Protein 3QNS (pdb70)

Foldseek 3Di:
DDALAEQCPADDFEFKKKKWFKDFDDDPVLLLLVLVCQLVVSVLSCVLQVVDVVRFKYKFKFFAPVSCCVFPVPDDFPAGDKFDKADAPPAIADGDDGGMIIIIHGNDQVSNVSSVVVSCVSSDPRIDTPDMFMFGQDPPCDAPLQANPQVPFDHDVLQCVWFFADPVGPVQGGKWKKKKWKKWFPVVVSVVDDQLRVCQLAQARRPVRHGDDPVSHDCQHLVNLLWAADPVRDTHHWGWHWGWGADVVVRTTIIMTMTIGNHCVSVVSSVCCARQNVVGPSHRCVCVTMHTPHITMTMGGHSVVSNPTSD

B-factor: mean 17.23, std 10.13, range [6.15, 180.43]

Solvent-accessible surface area: 14121 Å² total; per-residue (Å²): 149,54,124,11,16,11,17,16,10,68,21,72,109,17,52,9,3,3,1,5,4,2,50,6,21,140,53,95,114,30,78,61,49,0,3,104,18,0,22,33,1,54,38,27,0,111,58,2,0,143,185,18,174,81,10,41,3,10,0,5,0,0,0,3,6,135,1,2,67,75,28,22,93,120,50,84,4,65,84,9,58,75,8,81,84,23,96,15,85,94,41,62,0,45,52,33,96,13,22,0,0,0,5,0,7,0,53,104,117,79,8,0,110,42,0,4,127,44,0,63,79,53,4,44,113,3,13,88,53,70,16,89,6,44,4,91,119,65,152,75,49,32,17,21,7,17,5,27,38,23,61,113,29,10,90,119,113,92,3,29,90,19,0,46,5,18,115,112,22,82,111,10,123,30,0,0,4,0,2,1,2,41,15,45,18,75,38,93,30,1,98,107,32,48,60,99,76,4,22,116,4,18,0,26,33,42,134,112,32,90,80,24,104,140,140,50,37,32,71,40,0,55,31,39,0,34,47,13,94,52,156,128,54,82,101,64,49,10,19,62,18,31,17,3,23,47,43,149,73,120,74,73,64,0,12,1,26,0,0,3,0,77,42,2,54,27,3,31,61,13,9,100,50,16,2,58,7,82,83,122,40,37,38,0,79,16,4,48,12,4,94,8,49,19,0,10,3,0,0,1,0,19,113,114,28,2,101,55,10,50,157

Nearest PDB structures (foldseek):
  3qns-assembly1_A  TM=1.003E+00  e=8.975E-71  Rhodococcus jostii RHA1
  4hov-assembly1_B  TM=1.001E+00  e=1.724E-67  Rhodococcus jostii RHA1
  3vef-assembly1_B  TM=1.001E+00  e=2.196E-67  Rhodococcus jostii RHA1
  3vec-assembly1_B  TM=1.001E+00  e=3.157E-67  Rhodococcus jostii RHA1
  3veg-assembly1_B  TM=1.001E+00  e=7.364E-67  Rhodococcus jostii RHA1

Sequence (311 aa):
VARLAPQAVLLTPPSAASSLFLLVLVVAGDSDDDRATVCDVISGIDGPLKAVGFRELAGSLSSCVVGVGAQFWDRVSASSKPAHLHPFVPLSGPVHSAPSTPGDLLFHIKAARKDLCFELGRQIVSALGSAATVVDEVHGFRRYFDSRDLLGFVDGTENPTDDDAADSALIGDEDPDFRGGSYVIVQKYLLHDMSSAWNNTTLSTEEEQERRVIGRTKLENVELDDDDAQPSNSHVTLNTIVVDDDDGVEEHDILRDNNMAFGSSLGGEEAEYGTYFIGYAKDPAVTELMLRRMFLGEPPGNYDRRVLDFSTAATGTLFFVPSRRDVLESSLGD

Organism: Rhodococcus jostii (strain RHA1) (NCBI:txid101510)

Structure (mmCIF, N/CA/C/O backbone):
data_3QNS
#
_entry.id   3QNS
#
_cell.length_a   127.699
_cell.length_b   127.699
_cell.length_c   178.242
_cell.angle_alpha   90.000
_cell.angle_beta   90.000
_cell.angle_gamma   120.000
#
_symmetry.space_group_name_H-M   'H 3 2'
#
loop_
_entity.id
_entity.type
_entity.pdbx_description
1 polymer 'DyP Peroxidase'
2 non-polymer 'PROTOPORPHYRIN IX CONTAINING FE'
3 non-polymer 'SULFATE ION'
4 non-polymer GLYCEROL
5 water water
#
loop_
_atom_site.group_PDB
_atom_site.id
_atom_site.type_symbol
_atom_site.label_atom_id
_atom_site.label_alt_id
_atom_site.label_comp_id
_atom_site.label_asym_id
_atom_site.label_entity_id
_atom_site.label_seq_id
_atom_site.pdbx_PDB_ins_code
_atom_site.Cartn_x
_atom_site.Cartn_y
_atom_site.Cartn_z
_atom_site.occupancy
_atom_site.B_iso_or_equiv
_atom_site.auth_seq_id
_atom_site.auth_comp_id
_atom_site.auth_asym_id
_atom_site.auth_atom_id
_atom_site.pdbx_PDB_model_num
ATOM 1 N N . VAL A 1 8 ? -61.802 33.704 -10.209 1.00 34.05 5 VAL A N 1
ATOM 2 C CA . VAL A 1 8 ? -60.768 32.718 -10.663 1.00 33.25 5 VAL A CA 1
ATOM 3 C C . VAL A 1 8 ? -59.359 33.309 -10.505 1.00 31.78 5 VAL A C 1
ATOM 4 O O . VAL A 1 8 ? -59.117 34.471 -10.836 1.00 32.73 5 VAL A O 1
ATOM 8 N N . ALA A 1 9 ? -58.442 32.491 -9.996 1.00 29.37 6 ALA A N 1
ATOM 9 C CA . ALA A 1 9 ? -57.053 32.892 -9.784 1.00 26.36 6 ALA A CA 1
ATOM 10 C C . ALA A 1 9 ? -56.362 33.256 -11.115 1.00 24.47 6 ALA A C 1
ATOM 11 O O . ALA A 1 9 ? -56.759 32.767 -12.182 1.00 25.42 6 ALA A O 1
ATOM 13 N N . ARG A 1 10 ? -55.350 34.123 -11.049 1.00 20.59 7 ARG A N 1
ATOM 14 C CA . ARG A 1 10 ? -54.543 34.487 -12.226 1.00 17.71 7 ARG A CA 1
ATOM 15 C C . ARG A 1 10 ? -53.083 34.101 -12.019 1.00 16.46 7 ARG A C 1
ATOM 16 O O . ARG A 1 10 ? -52.430 34.611 -11.110 1.00 17.40 7 ARG A O 1
ATOM 24 N N . LEU A 1 11 ? -52.564 33.203 -12.862 1.00 14.09 8 LEU A N 1
ATOM 25 C CA . LEU A 1 11 ? -51.140 32.805 -12.834 1.00 14.90 8 LEU A CA 1
ATOM 26 C C . LEU A 1 11 ? -50.650 32.442 -11.423 1.00 16.11 8 LEU A C 1
ATOM 27 O O . LEU A 1 11 ? -49.569 32.849 -10.982 1.00 18.96 8 LEU A O 1
ATOM 32 N N . ALA A 1 12 ? -51.475 31.679 -10.736 1.00 15.98 9 ALA A N 1
ATOM 33 C CA . ALA A 1 12 ? -51.192 31.226 -9.379 1.00 16.65 9 ALA A CA 1
ATOM 34 C C . ALA A 1 12 ? -51.055 29.705 -9.378 1.00 15.98 9 ALA A C 1
ATOM 35 O O . ALA A 1 12 ? -52.012 29.019 -9.705 1.00 17.44 9 ALA A O 1
ATOM 37 N N . PRO A 1 13 ? -49.898 29.164 -8.966 1.00 15.63 10 PRO A N 1
ATOM 38 C CA . PRO A 1 13 ? -49.764 27.712 -8.843 1.00 15.60 10 PRO A CA 1
ATOM 39 C C . PRO A 1 13 ? -50.843 27.154 -7.914 1.00 15.87 10 PRO A C 1
ATOM 40 O O . PRO A 1 13 ? -51.283 27.844 -6.994 1.00 16.48 10 PRO A O 1
ATOM 44 N N . GLN A 1 14 ? -51.244 25.907 -8.138 1.00 14.37 11 GLN A N 1
ATOM 45 C CA . GLN A 1 14 ? -52.112 25.147 -7.211 1.00 14.35 11 GLN A CA 1
ATOM 46 C C . GLN A 1 14 ? -53.556 25.641 -7.247 1.00 15.07 11 GLN A C 1
ATOM 47 O O . GLN A 1 14 ? -54.339 25.359 -6.335 1.00 16.77 11 GLN A O 1
ATOM 53 N N . ALA A 1 15 ? -53.912 26.309 -8.341 1.00 15.30 12 ALA A N 1
ATOM 54 C CA . ALA A 1 15 ? -55.291 26.749 -8.598 1.00 15.22 12 ALA A CA 1
ATOM 55 C C . ALA A 1 15 ? -56.159 25.592 -9.026 1.00 15.39 12 ALA A C 1
ATOM 56 O O . ALA A 1 15 ? -56.438 25.401 -10.196 1.00 17.06 12 ALA A O 1
ATOM 58 N N . VAL A 1 16 ? -56.648 24.846 -8.049 1.00 14.10 13 VAL A N 1
ATOM 59 C CA . VAL A 1 16 ? -57.504 23.694 -8.303 1.00 13.97 13 VAL A CA 1
ATOM 60 C C . VAL A 1 16 ? -58.879 24.105 -8.836 1.00 14.09 13 VAL A C 1
ATOM 61 O O . VAL A 1 16 ? -59.474 23.378 -9.628 1.00 15.96 13 VAL A O 1
ATOM 65 N N A LEU A 1 17 ? -59.415 25.259 -8.444 0.50 14.18 14 LEU A N 1
ATOM 66 N N B LEU A 1 17 ? -59.318 25.283 -8.404 0.50 13.61 14 LEU A N 1
ATOM 67 C CA A LEU A 1 17 ? -60.851 25.546 -8.739 0.50 14.97 14 LEU A CA 1
ATOM 68 C CA B LEU A 1 17 ? -60.647 25.798 -8.695 0.50 14.37 14 LEU A CA 1
ATOM 69 C C A LEU A 1 17 ? -61.172 26.161 -10.121 0.50 15.57 14 LEU A C 1
ATOM 70 C C B LEU A 1 17 ? -60.573 26.695 -9.925 0.50 14.66 14 LEU A C 1
ATOM 71 O O A LEU A 1 17 ? -62.266 26.676 -10.345 0.50 17.52 14 LEU A O 1
ATOM 72 O O B LEU A 1 17 ? -60.786 27.916 -9.860 0.50 15.94 14 LEU A O 1
ATOM 81 N N . THR A 1 18 ? -60.234 26.086 -11.044 1.00 15.16 15 THR A N 1
ATOM 82 C CA . THR A 1 18 ? -60.328 26.765 -12.342 1.00 16.00 15 THR A CA 1
ATOM 83 C C . THR A 1 18 ? -61.393 26.082 -13.184 1.00 16.01 15 THR A C 1
ATOM 84 O O . THR A 1 18 ? -61.593 24.882 -13.086 1.00 18.10 15 THR A O 1
ATOM 88 N N . PRO A 1 19 ? -62.079 26.848 -14.027 1.00 16.08 16 PRO A N 1
ATOM 89 C CA . PRO A 1 19 ? -63.147 26.275 -14.853 1.00 16.29 16 PRO A CA 1
ATOM 90 C C . PRO A 1 19 ? -62.552 25.448 -15.998 1.00 15.75 16 PRO A C 1
ATOM 91 O O . PRO A 1 19 ? -61.357 25.520 -16.252 1.00 14.35 16 PRO A O 1
ATOM 95 N N . PRO A 1 20 ? -63.387 24.687 -16.700 1.00 15.96 17 PRO A N 1
ATOM 96 C CA . PRO A 1 20 ? -62.901 23.908 -17.846 1.00 15.36 17 PRO A CA 1
ATOM 97 C C . PRO A 1 20 ? -62.209 24.773 -18.887 1.00 12.99 17 PRO A C 1
ATOM 98 O O . PRO A 1 20 ? -62.492 25.969 -19.026 1.00 13.75 17 PRO A O 1
ATOM 102 N N . SER A 1 21 ? -61.262 24.162 -19.583 1.00 10.68 18 SER A N 1
ATOM 103 C CA . SER A 1 21 ? -60.507 24.875 -20.613 1.00 9.75 18 SER A CA 1
ATOM 104 C C . SER A 1 21 ? -60.553 24.146 -21.957 1.00 8.89 18 SER A C 1
ATOM 105 O O . SER A 1 21 ? -60.965 22.984 -22.041 1.00 10.07 18 SER A O 1
ATOM 108 N N . ALA A 1 22 ? -60.098 24.845 -23.013 1.00 8.78 19 ALA A N 1
ATOM 109 C CA . ALA A 1 22 ? -60.083 24.258 -24.351 1.00 8.96 19 ALA A CA 1
ATOM 110 C C . ALA A 1 22 ? -58.944 23.254 -24.532 1.00 7.73 19 ALA A C 1
ATOM 111 O O . ALA A 1 22 ? -59.062 22.342 -25.365 1.00 9.21 19 ALA A O 1
ATOM 113 N N . ALA A 1 23 ? -57.846 23.420 -23.789 1.00 7.79 20 ALA A N 1
ATOM 114 C CA . ALA A 1 23 ? -56.654 22.566 -23.934 1.00 8.02 20 ALA A CA 1
ATOM 115 C C . ALA A 1 23 ? -56.112 22.222 -22.558 1.00 8.08 20 ALA A C 1
ATOM 116 O O . ALA A 1 23 ? -56.232 23.021 -21.610 1.00 7.96 20 ALA A O 1
ATOM 118 N N A SER A 1 24 ? -55.480 21.065 -22.454 0.60 8.25 21 SER A N 1
ATOM 119 N N B SER A 1 24 ? -55.529 21.037 -22.434 0.40 8.98 21 SER A N 1
ATOM 120 C CA A SER A 1 24 ? -54.803 20.709 -21.216 0.60 8.21 21 SER A CA 1
ATOM 121 C CA B SER A 1 24 ? -54.832 20.671 -21.204 0.40 9.77 21 SER A CA 1
ATOM 122 C C A SER A 1 24 ? -53.594 19.848 -21.502 0.60 8.61 21 SER A C 1
ATOM 123 C C B SER A 1 24 ? -53.572 19.891 -21.516 0.40 9.40 21 SER A C 1
ATOM 124 O O A SER A 1 24 ? -53.473 19.262 -22.581 0.60 8.77 21 SER A O 1
ATOM 125 O O B SER A 1 24 ? -53.374 19.437 -22.645 0.40 9.52 21 SER A O 1
ATOM 130 N N . LEU A 1 25 ? -52.730 19.741 -20.498 1.00 8.74 22 LEU A N 1
ATOM 131 C CA . LEU A 1 25 ? -51.615 18.820 -20.555 1.00 8.88 22 LEU A CA 1
ATOM 132 C C . LEU A 1 25 ? -51.567 18.133 -19.208 1.00 9.52 22 LEU A C 1
ATOM 133 O O . LEU A 1 25 ? -51.521 18.806 -18.160 1.00 9.92 22 LEU A O 1
ATOM 138 N N . PHE A 1 26 ? -51.549 16.806 -19.232 1.00 9.13 23 PHE A N 1
ATOM 139 C CA . PHE A 1 26 ? -51.373 16.010 -17.994 1.00 9.23 23 PHE A CA 1
ATOM 140 C C . PHE A 1 26 ? -50.020 15.328 -18.110 1.00 9.70 23 PHE A C 1
ATOM 141 O O . PHE A 1 26 ? -49.813 14.507 -19.030 1.00 10.76 23 PHE A O 1
ATOM 149 N N A LEU A 1 27 ? -49.072 15.711 -17.244 0.50 9.88 24 LEU A N 1
ATOM 150 N N B LEU A 1 27 ? -49.109 15.618 -17.191 0.50 9.88 24 LEU A N 1
ATOM 151 C CA A LEU A 1 27 ? -47.741 15.086 -17.202 0.50 10.59 24 LEU A CA 1
ATOM 152 C CA B LEU A 1 27 ? -47.758 15.091 -17.287 0.50 10.66 24 LEU A CA 1
ATOM 153 C C A LEU A 1 27 ? -47.565 14.351 -15.900 0.50 10.58 24 LEU A C 1
ATOM 154 C C B LEU A 1 27 ? -47.393 14.420 -15.964 0.50 10.66 24 LEU A C 1
ATOM 155 O O A LEU A 1 27 ? -47.810 14.895 -14.814 0.50 9.90 24 LEU A O 1
ATOM 156 O O B LEU A 1 27 ? -47.405 15.080 -14.917 0.50 10.81 24 LEU A O 1
ATOM 165 N N . VAL A 1 28 ? -47.126 13.110 -16.006 1.00 10.70 25 VAL A N 1
ATOM 166 C CA . VAL A 1 28 ? -46.787 12.328 -14.798 1.00 10.38 25 VAL A CA 1
ATOM 167 C C . VAL A 1 28 ? -45.339 11.908 -14.933 1.00 11.40 25 VAL A C 1
ATOM 168 O O . VAL A 1 28 ? -44.943 11.394 -15.987 1.00 11.67 25 VAL A O 1
ATOM 172 N N . LEU A 1 29 ? -44.564 12.151 -13.879 1.00 11.37 26 LEU A N 1
ATOM 173 C CA . LEU A 1 29 ? -43.139 11.837 -13.885 1.00 12.19 26 LEU A CA 1
ATOM 174 C C . LEU A 1 29 ? -42.750 11.034 -12.663 1.00 12.88 26 LEU A C 1
ATOM 175 O O . LEU A 1 29 ? -43.412 11.100 -11.618 1.00 12.67 26 LEU A O 1
ATOM 180 N N A VAL A 1 30 ? -41.671 10.273 -12.820 0.50 12.94 27 VAL A N 1
ATOM 181 N N B VAL A 1 30 ? -41.673 10.267 -12.803 0.50 13.46 27 VAL A N 1
ATOM 182 C CA A VAL A 1 30 ? -40.996 9.589 -11.714 0.50 13.62 27 VAL A CA 1
ATOM 183 C CA B VAL A 1 30 ? -41.027 9.641 -11.648 0.50 14.58 27 VAL A CA 1
ATOM 184 C C A VAL A 1 30 ? -39.688 10.354 -11.452 0.50 14.47 27 VAL A C 1
ATOM 185 C C 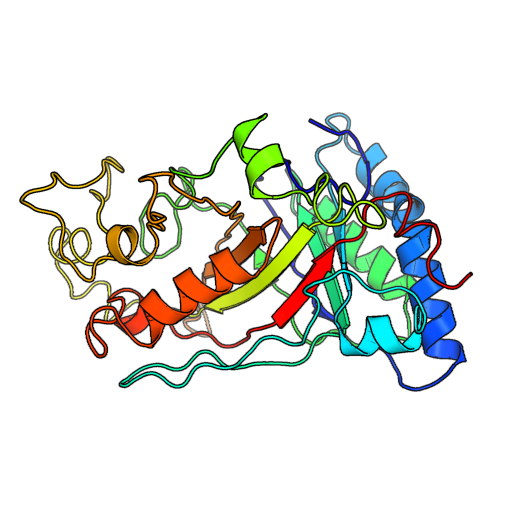B VAL A 1 30 ? -39.644 10.236 -11.434 0.50 15.05 27 VAL A C 1
ATOM 186 O O A VAL A 1 30 ? -39.003 10.781 -12.393 0.50 14.68 27 VAL A O 1
ATOM 187 O O B VAL A 1 30 ? -38.853 10.389 -12.378 0.50 15.45 27 VAL A O 1
ATOM 194 N N . ALA A 1 31 ? -39.363 10.568 -10.183 1.00 15.26 28 ALA A N 1
ATOM 195 C CA . ALA A 1 31 ? -38.115 11.238 -9.797 1.00 16.26 28 ALA A CA 1
ATOM 196 C C . ALA A 1 31 ? -36.983 10.246 -9.650 1.00 17.67 28 ALA A C 1
ATOM 197 O O . ALA A 1 31 ? -37.180 9.118 -9.199 1.00 19.43 28 ALA A O 1
ATOM 199 N N . GLY A 1 32 ? -35.788 10.683 -10.012 1.00 18.27 29 GLY A N 1
ATOM 200 C CA . GLY A 1 32 ? -34.600 9.867 -9.780 1.00 19.28 29 GLY A CA 1
ATOM 201 C C . GLY A 1 32 ? -34.350 9.597 -8.311 1.00 21.45 29 GLY A C 1
ATOM 202 O O . GLY A 1 32 ? -34.777 10.353 -7.438 1.00 20.68 29 GLY A O 1
ATOM 203 N N . ASP A 1 33 ? -33.595 8.534 -8.057 1.00 23.61 30 ASP A N 1
ATOM 204 C CA . ASP A 1 33 ? -33.331 8.069 -6.694 1.00 26.08 30 ASP A CA 1
ATOM 205 C C . ASP A 1 33 ? -32.295 8.882 -5.886 1.00 25.97 30 ASP A C 1
ATOM 206 O O . ASP A 1 33 ? -32.171 8.694 -4.659 1.00 27.72 30 ASP A O 1
ATOM 211 N N . SER A 1 34 ? -31.517 9.739 -6.540 1.00 25.64 31 SER A N 1
ATOM 212 C CA . SER A 1 34 ? -30.386 10.384 -5.841 1.00 25.57 31 SER A CA 1
ATOM 213 C C . SER A 1 34 ? -30.832 11.608 -5.051 1.00 25.64 31 SER A C 1
ATOM 214 O O . SER A 1 34 ? -31.894 12.184 -5.328 1.00 25.17 31 SER A O 1
ATOM 217 N N . ASP A 1 35 ? -30.020 12.008 -4.073 1.00 26.57 32 ASP A N 1
ATOM 218 C CA . ASP A 1 35 ? -30.257 13.240 -3.326 1.00 26.51 32 ASP A CA 1
ATOM 219 C C . ASP A 1 35 ? -30.245 14.467 -4.243 1.00 26.07 32 ASP A C 1
ATOM 220 O O . ASP A 1 35 ? -31.040 15.387 -4.056 1.00 25.72 32 ASP A O 1
ATOM 225 N N . ASP A 1 36 ? -29.347 14.476 -5.228 1.00 25.64 33 ASP A N 1
ATOM 226 C CA . ASP A 1 36 ? -29.260 15.588 -6.168 1.00 25.17 33 ASP A CA 1
ATOM 227 C C . ASP A 1 36 ? -30.557 15.666 -6.975 1.00 23.73 33 ASP A C 1
ATOM 228 O O . ASP A 1 36 ? -31.076 16.757 -7.204 1.00 23.56 33 ASP A O 1
ATOM 233 N N . ASP A 1 37 ? -31.084 14.512 -7.392 1.00 21.79 34 ASP A N 1
ATOM 234 C CA . ASP A 1 37 ? -32.335 14.491 -8.172 1.00 20.37 34 ASP A CA 1
ATOM 235 C C . ASP A 1 37 ? -33.505 14.986 -7.335 1.00 19.80 34 ASP A C 1
ATOM 236 O O . ASP A 1 37 ? -34.333 15.760 -7.822 1.00 18.14 34 ASP A O 1
ATOM 241 N N . ARG A 1 38 ? -33.560 14.560 -6.072 1.00 19.99 35 ARG A N 1
ATOM 242 C CA . ARG A 1 38 ? -34.599 15.020 -5.154 1.00 20.48 35 ARG A CA 1
ATOM 243 C C . ARG A 1 38 ? -34.535 16.538 -4.995 1.00 19.86 35 ARG A C 1
ATOM 244 O O . ARG A 1 38 ? -35.567 17.220 -5.034 1.00 20.10 35 ARG A O 1
ATOM 252 N N . ALA A 1 39 ? -33.323 17.073 -4.829 1.00 20.33 36 ALA A N 1
ATOM 253 C CA . ALA A 1 39 ? -33.139 18.510 -4.660 1.00 20.02 36 ALA A CA 1
ATOM 254 C C . ALA A 1 39 ? -33.567 19.273 -5.914 1.00 20.00 36 ALA A C 1
ATOM 255 O O . ALA A 1 39 ? -34.223 20.300 -5.810 1.00 20.27 36 ALA A O 1
ATOM 257 N N . THR A 1 40 ? -33.185 18.770 -7.089 1.00 19.02 37 THR A N 1
ATOM 258 C CA . THR A 1 40 ? -33.605 19.405 -8.347 1.00 18.63 37 THR A CA 1
ATOM 259 C C . THR A 1 40 ? -35.126 19.436 -8.460 1.00 17.73 37 THR A C 1
ATOM 260 O O . THR A 1 40 ? -35.701 20.486 -8.777 1.00 17.55 37 THR A O 1
ATOM 264 N N . VAL A 1 41 ? -35.768 18.293 -8.231 1.00 16.55 38 VAL A N 1
ATOM 265 C CA . VAL A 1 41 ? -37.230 18.244 -8.271 1.00 16.12 38 VAL A CA 1
ATOM 266 C C . VAL A 1 41 ? -37.836 19.265 -7.300 1.00 15.84 38 VAL A C 1
ATOM 267 O O . VAL A 1 41 ? -38.709 20.041 -7.700 1.00 15.31 38 VAL A O 1
ATOM 271 N N . CYS A 1 42 ? -37.385 19.293 -6.038 1.00 16.43 39 CYS A N 1
ATOM 272 C CA . CYS A 1 42 ? -37.938 20.260 -5.089 1.00 17.37 39 CYS A CA 1
ATOM 2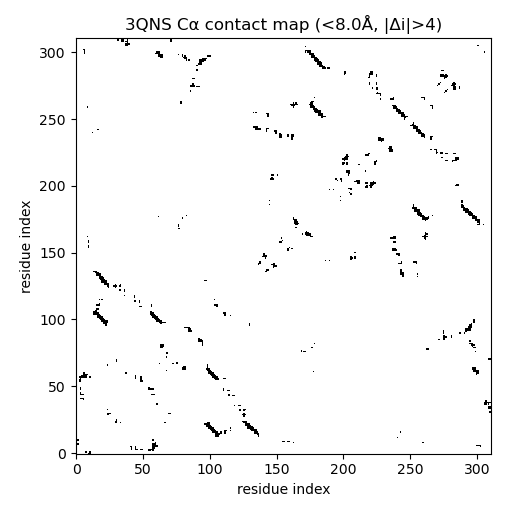73 C C . CYS A 1 42 ? -37.704 21.714 -5.510 1.00 17.66 39 CYS A C 1
ATOM 274 O O . CYS A 1 42 ? -38.563 22.575 -5.313 1.00 17.56 39 CYS A O 1
ATOM 277 N N . ASP A 1 43 ? -36.546 21.985 -6.100 1.00 17.94 40 ASP A N 1
ATOM 278 C CA . ASP A 1 43 ? -36.267 23.334 -6.565 1.00 18.62 40 ASP A CA 1
ATOM 279 C C . ASP A 1 43 ? -37.272 23.740 -7.648 1.00 17.78 40 ASP A C 1
ATOM 280 O O . ASP A 1 43 ? -37.865 24.832 -7.603 1.00 18.05 40 ASP A O 1
ATOM 285 N N . VAL A 1 44 ? -37.467 22.863 -8.627 1.00 15.91 41 VAL A N 1
ATOM 286 C CA . VAL A 1 44 ? -38.368 23.181 -9.735 1.00 15.58 41 VAL A CA 1
ATOM 287 C C . VAL A 1 44 ? -39.813 23.349 -9.258 1.00 14.77 41 VAL A C 1
ATOM 288 O O . VAL A 1 44 ? -40.483 24.336 -9.598 1.00 15.63 41 VAL A O 1
ATOM 292 N N . ILE A 1 45 ? -40.304 22.409 -8.449 1.00 13.88 42 ILE A N 1
ATOM 293 C CA . ILE A 1 45 ? -41.724 22.485 -8.073 1.00 13.99 42 ILE A CA 1
ATOM 294 C C . ILE A 1 45 ? -42.012 23.590 -7.073 1.00 14.00 42 ILE A C 1
ATOM 295 O O . ILE A 1 45 ? -43.054 24.254 -7.183 1.00 14.32 42 ILE A O 1
ATOM 300 N N . SER A 1 46 ? -41.096 23.820 -6.119 1.00 13.95 43 SER A N 1
ATOM 301 C CA . SER A 1 46 ? -41.334 24.888 -5.156 1.00 14.60 43 SER A CA 1
ATOM 302 C C . SER A 1 46 ? -41.333 26.256 -5.826 1.00 15.00 43 SER A C 1
ATOM 303 O O . SER A 1 46 ? -41.946 27.192 -5.296 1.00 16.62 43 SER A O 1
ATOM 306 N N . GLY A 1 47 ? -40.631 26.388 -6.957 1.00 14.04 44 GLY A N 1
ATOM 307 C CA . GLY A 1 47 ? -40.570 27.660 -7.695 1.00 13.68 44 GLY A CA 1
ATOM 308 C C . GLY A 1 47 ? -41.384 27.648 -8.985 1.00 12.71 44 GLY A C 1
ATOM 309 O O . GLY A 1 47 ? -41.084 28.400 -9.911 1.00 13.07 44 GLY A O 1
ATOM 310 N N . ILE A 1 48 ? -42.435 26.823 -9.032 1.00 11.76 45 ILE A N 1
ATOM 311 C CA . ILE A 1 48 ? -43.196 26.618 -10.278 1.00 12.11 45 ILE A CA 1
ATOM 312 C C . ILE A 1 48 ? -43.917 27.888 -10.757 1.00 11.91 45 ILE A C 1
ATOM 313 O O . ILE A 1 48 ? -44.269 28.001 -11.937 1.00 11.35 45 ILE A O 1
ATOM 318 N N . ASP A 1 49 ? -44.117 28.861 -9.859 1.00 12.07 46 ASP A N 1
ATOM 319 C CA . ASP A 1 49 ? -44.660 30.149 -10.273 1.00 12.81 46 ASP A CA 1
ATOM 320 C C . ASP A 1 49 ? -43.770 30.816 -11.328 1.00 12.70 46 ASP A C 1
ATOM 321 O O . ASP A 1 49 ? -44.275 31.594 -12.136 1.00 13.44 46 ASP A O 1
ATOM 326 N N . GLY A 1 50 ? -42.465 30.522 -11.325 1.00 12.48 47 GLY A N 1
ATOM 327 C CA . GLY A 1 50 ? -41.559 31.112 -12.327 1.00 12.35 47 GLY A CA 1
ATOM 328 C C . GLY A 1 50 ? -41.950 30.753 -13.750 1.00 11.44 47 GLY A C 1
ATOM 329 O O . GLY A 1 50 ? -42.287 31.626 -14.547 1.00 11.48 47 GLY A O 1
ATOM 330 N N . PRO A 1 51 ? -41.921 29.466 -14.088 1.00 10.72 48 PRO A N 1
ATOM 331 C CA . PRO A 1 51 ? -42.313 29.081 -15.465 1.00 11.00 48 PRO A CA 1
ATOM 332 C C . PRO A 1 51 ? -43.776 29.401 -15.744 1.00 10.04 48 PRO A C 1
ATOM 333 O O . PRO A 1 51 ? -44.109 29.790 -16.867 1.00 10.26 48 PRO A O 1
ATOM 337 N N . LEU A 1 52 ? -44.657 29.256 -14.750 1.00 10.04 49 LEU A N 1
ATOM 338 C CA . LEU A 1 52 ? -46.080 29.551 -14.991 1.00 9.45 49 LEU A CA 1
ATOM 339 C C . LEU A 1 52 ? -46.258 30.996 -15.463 1.00 9.89 49 LEU A C 1
ATOM 340 O O . LEU A 1 52 ? -47.011 31.260 -16.419 1.00 10.25 49 LEU A O 1
ATOM 345 N N . LYS A 1 53 ? -45.569 31.943 -14.807 1.00 9.23 50 LYS A N 1
ATOM 346 C CA . LYS A 1 53 ? -45.649 33.338 -15.227 1.00 9.27 50 LYS A CA 1
ATOM 347 C C . LYS A 1 53 ? -44.855 33.586 -16.522 1.00 9.34 50 LYS A C 1
ATOM 348 O O . LYS A 1 53 ? -45.291 34.367 -17.379 1.00 9.50 50 LYS A O 1
ATOM 354 N N . ALA A 1 54 ? -43.713 32.922 -16.678 1.00 9.25 51 ALA A N 1
ATOM 355 C CA . ALA A 1 54 ? -42.858 33.140 -17.859 1.00 9.54 51 ALA A CA 1
ATOM 356 C C . ALA A 1 54 ? -43.665 32.852 -19.142 1.00 9.07 51 ALA A C 1
ATOM 357 O O . ALA A 1 54 ? -43.548 33.569 -20.139 1.00 9.05 51 ALA A O 1
ATOM 359 N N . VAL A 1 55 ? -44.448 31.783 -19.122 1.00 9.16 52 VAL A N 1
ATOM 360 C CA . VAL A 1 55 ? -45.298 31.436 -20.263 1.00 8.71 52 VAL A CA 1
ATOM 361 C C . VAL A 1 55 ? -46.608 32.195 -20.193 1.00 8.52 52 VAL A C 1
ATOM 362 O O . VAL A 1 55 ? -47.030 32.836 -21.180 1.00 9.13 52 VAL A O 1
ATOM 366 N N . GLY A 1 56 ? -47.294 32.116 -19.049 1.00 8.71 53 GLY A N 1
ATOM 367 C CA . GLY A 1 56 ? -48.676 32.584 -19.003 1.00 9.52 53 GLY A CA 1
ATOM 368 C C . GLY A 1 56 ? -48.870 34.076 -19.148 1.00 9.11 53 GLY A C 1
ATOM 369 O O . GLY A 1 56 ? -49.907 34.520 -19.632 1.00 10.28 53 GLY A O 1
ATOM 370 N N . PHE A 1 57 ? -47.893 34.862 -18.705 1.00 9.39 54 PHE A N 1
ATOM 371 C CA . PHE A 1 57 ? -48.030 36.309 -18.805 1.00 9.11 54 PHE A CA 1
ATOM 372 C C . PHE A 1 57 ? -48.088 36.790 -20.265 1.00 9.25 54 PHE A C 1
ATOM 373 O O . PHE A 1 57 ? -48.557 37.893 -20.533 1.00 9.86 54 PHE A O 1
ATOM 381 N N . ARG A 1 58 ? -47.593 35.961 -21.193 1.00 8.44 55 ARG A N 1
ATOM 382 C CA . ARG A 1 58 ? -47.591 36.311 -22.617 1.00 8.54 55 ARG A CA 1
ATOM 383 C C . ARG A 1 58 ? -48.964 36.322 -23.272 1.00 9.16 55 ARG A C 1
ATOM 384 O O . ARG A 1 58 ? -49.073 36.814 -24.394 1.00 10.46 55 ARG A O 1
ATOM 392 N N . GLU A 1 59 ? -49.990 35.791 -22.592 1.00 9.22 56 GLU A N 1
ATOM 393 C CA . GLU A 1 59 ? -51.357 35.800 -23.089 1.00 9.64 56 GLU A CA 1
ATOM 394 C C . GLU A 1 59 ? -52.115 36.810 -22.236 1.00 10.66 56 GLU A C 1
ATOM 395 O O . GLU A 1 59 ? -52.156 36.680 -21.011 1.00 11.25 56 GLU A O 1
ATOM 401 N N . LEU A 1 60 ? -52.762 37.781 -22.874 1.00 11.64 57 LEU A N 1
ATOM 402 C CA . LEU A 1 60 ? -53.431 38.836 -22.105 1.00 13.02 57 LEU A CA 1
ATOM 403 C C . LEU A 1 60 ? -54.462 38.300 -21.114 1.00 14.79 57 LEU A C 1
ATOM 404 O O . LEU A 1 60 ? -54.521 38.737 -19.946 1.00 16.20 57 LEU A O 1
ATOM 409 N N . ALA A 1 61 ? -55.217 37.301 -21.568 1.00 14.33 58 ALA A N 1
ATOM 410 C CA . ALA A 1 61 ? -56.272 36.692 -20.748 1.00 15.58 58 ALA A CA 1
ATOM 411 C C . ALA A 1 61 ? -55.760 35.941 -19.528 1.00 15.54 58 ALA A C 1
ATOM 412 O O . ALA A 1 61 ? -56.531 35.692 -18.593 1.00 17.61 58 ALA A O 1
ATOM 414 N N . GLY A 1 62 ? -54.483 35.556 -19.516 1.00 13.87 59 GLY A N 1
ATOM 415 C CA . GLY A 1 62 ? -53.939 34.836 -18.348 1.00 14.12 59 GLY A CA 1
ATOM 416 C C . GLY A 1 62 ? -54.705 33.552 -18.057 1.00 14.11 59 GLY A C 1
ATOM 417 O O . GLY A 1 62 ? -55.031 33.253 -16.899 1.00 16.07 59 GLY A O 1
ATOM 418 N N . SER A 1 63 ? -54.964 32.761 -19.096 1.00 11.81 60 SER A N 1
ATOM 419 C CA . SER A 1 63 ? -55.739 31.526 -18.910 1.00 11.89 60 SER A CA 1
ATOM 420 C C . SER A 1 63 ? -54.900 30.358 -18.390 1.00 10.68 60 SER A C 1
ATOM 421 O O . SER A 1 63 ? -55.468 29.331 -17.986 1.00 12.97 60 SER A O 1
ATOM 424 N N . LEU A 1 64 ? -53.569 30.480 -18.405 1.00 10.08 61 LEU A N 1
ATOM 425 C CA . LEU A 1 64 ? -52.723 29.329 -18.106 1.00 9.45 61 LEU A CA 1
ATOM 426 C C . LEU A 1 64 ? -52.728 29.004 -16.607 1.00 9.41 61 LEU A C 1
ATOM 427 O O . LEU A 1 64 ? -52.501 29.892 -15.772 1.00 10.91 61 LEU A O 1
ATOM 432 N N A SER A 1 65 ? -52.984 27.742 -16.258 0.50 8.70 62 SER A N 1
ATOM 433 N N B SER A 1 65 ? -52.931 27.730 -16.283 0.50 9.98 62 SER A N 1
ATOM 434 C CA A SER A 1 65 ? -52.891 27.299 -14.867 0.50 8.46 62 SER A CA 1
ATOM 435 C CA B SER A 1 65 ? -52.916 27.266 -14.908 0.50 10.92 62 SER A CA 1
ATOM 436 C C A SER A 1 65 ? -52.042 26.041 -14.776 0.50 9.03 62 SER A C 1
ATOM 437 C C B SER A 1 65 ? -51.989 26.059 -14.797 0.50 10.32 62 SER A C 1
ATOM 438 O O A SER A 1 65 ? -51.915 25.299 -15.759 0.50 9.11 62 SER A O 1
ATOM 439 O O B SER A 1 65 ? -51.731 25.381 -15.798 0.50 10.22 62 SER A O 1
ATOM 444 N N . CYS A 1 66 ? -51.484 25.797 -13.590 1.00 9.33 63 CYS A N 1
ATOM 445 C CA . CYS A 1 66 ? -50.623 24.650 -13.360 1.00 9.75 63 CYS A CA 1
ATOM 446 C C . CYS A 1 66 ? -50.788 24.199 -11.928 1.00 10.37 63 CYS A C 1
ATOM 447 O O . CYS A 1 66 ? -50.454 24.941 -11.003 1.00 12.33 63 CYS A O 1
ATOM 450 N N . VAL A 1 67 ? -51.279 22.977 -11.764 1.00 9.71 64 VAL A N 1
ATOM 451 C CA . VAL A 1 67 ? -51.401 22.341 -10.441 1.00 10.07 64 VAL A CA 1
ATOM 452 C C . VAL A 1 67 ? -50.373 21.219 -10.349 1.00 10.62 64 VAL A C 1
ATOM 453 O O . VAL A 1 67 ? -50.330 20.345 -11.214 1.00 11.24 64 VAL A O 1
ATOM 457 N N . VAL A 1 68 ? -49.552 21.258 -9.294 1.00 10.20 65 VAL A N 1
ATOM 458 C CA . VAL A 1 68 ? -48.535 20.255 -9.041 1.00 10.81 65 VAL A CA 1
ATOM 459 C C . VAL A 1 68 ? -49.056 19.288 -7.982 1.00 10.76 65 VAL A C 1
ATOM 460 O O . VAL A 1 68 ? -49.503 19.701 -6.889 1.00 11.31 65 VAL A O 1
ATOM 464 N N . GLY A 1 69 ? -49.010 18.008 -8.308 1.00 10.62 66 GLY A N 1
ATOM 465 C CA . GLY A 1 69 ? -49.281 16.937 -7.329 1.00 10.80 66 GLY A CA 1
ATOM 466 C C . GLY A 1 69 ? -48.014 16.162 -7.015 1.00 10.81 66 GLY A C 1
ATOM 467 O O . GLY A 1 69 ? -47.122 16.018 -7.870 1.00 10.66 66 GLY A O 1
ATOM 468 N N . VAL A 1 70 ? -47.927 15.667 -5.781 1.00 11.17 67 VAL A N 1
ATOM 469 C CA . VAL A 1 70 ? -46.759 14.933 -5.307 1.00 11.94 67 VAL A CA 1
ATOM 470 C C . VAL A 1 70 ? -47.232 13.580 -4.753 1.00 11.49 67 VAL A C 1
ATOM 471 O O . VAL A 1 70 ? -48.168 13.534 -3.931 1.00 12.00 67 VAL A O 1
ATOM 475 N N . GLY A 1 71 ? -46.624 12.484 -5.231 1.00 11.57 68 GLY A N 1
ATOM 476 C CA . GLY A 1 71 ? -46.983 11.131 -4.783 1.00 12.37 68 GLY A CA 1
ATOM 477 C C . GLY A 1 71 ? -46.558 10.850 -3.360 1.00 12.12 68 GLY A C 1
ATOM 478 O O . GLY A 1 71 ? -45.650 11.504 -2.834 1.00 13.17 68 GLY A O 1
ATOM 479 N N . ALA A 1 72 ? -47.210 9.882 -2.722 1.00 12.42 69 ALA A N 1
ATOM 480 C CA . ALA A 1 72 ? -46.921 9.539 -1.324 1.00 12.87 69 ALA A CA 1
ATOM 481 C C . ALA A 1 72 ? -45.473 9.124 -1.096 1.00 13.89 69 ALA A C 1
ATOM 482 O O . ALA A 1 72 ? -44.839 9.553 -0.111 1.00 14.39 69 ALA A O 1
ATOM 484 N N . GLN A 1 73 ? -44.934 8.312 -2.002 1.00 14.37 70 GLN A N 1
ATOM 485 C CA . GLN A 1 73 ? -43.555 7.840 -1.809 1.00 15.76 70 GLN A CA 1
ATOM 486 C C . GLN A 1 73 ? -42.562 8.989 -1.913 1.00 15.59 70 GLN A C 1
ATOM 487 O O . GLN A 1 73 ? -41.652 9.102 -1.088 1.00 16.83 70 GLN A O 1
ATOM 493 N N . PHE A 1 74 ? -42.732 9.873 -2.895 1.00 14.93 71 PHE A N 1
ATOM 494 C CA . PHE A 1 74 ? -41.813 10.987 -3.029 1.00 15.13 71 PHE A CA 1
ATOM 495 C C . PHE A 1 74 ? -41.997 11.961 -1.864 1.00 15.36 71 PHE A C 1
ATOM 496 O O . PHE A 1 74 ? -41.020 12.521 -1.337 1.00 16.63 71 PHE A O 1
ATOM 504 N N . TRP A 1 75 ? -43.243 12.167 -1.449 1.00 15.31 72 TRP A N 1
ATOM 505 C CA . TRP A 1 75 ? -43.522 13.013 -0.290 1.00 15.69 72 TRP A CA 1
ATOM 506 C C . TRP A 1 75 ? -42.690 12.573 0.914 1.00 17.15 72 TRP A C 1
ATOM 507 O O . TRP A 1 75 ? -42.089 13.405 1.600 1.00 17.84 72 TRP A O 1
ATOM 518 N N . ASP A 1 76 ? -42.656 11.269 1.165 1.00 17.77 73 ASP A N 1
ATOM 519 C CA . ASP A 1 76 ? -41.901 10.744 2.312 1.00 20.18 73 ASP A CA 1
ATOM 520 C C . ASP A 1 76 ? -40.396 10.997 2.192 1.00 20.49 73 ASP A C 1
ATOM 521 O O . ASP A 1 76 ? -39.695 11.068 3.217 1.00 22.67 73 ASP A O 1
ATOM 526 N N . ARG A 1 77 ? -39.890 11.116 0.959 1.00 20.85 74 ARG A N 1
ATOM 527 C CA . ARG A 1 77 ? -38.473 11.443 0.745 1.00 21.47 74 ARG A CA 1
ATOM 528 C C . ARG A 1 77 ? -38.148 12.895 1.106 1.00 22.54 74 ARG A C 1
ATOM 529 O O . ARG A 1 77 ? -37.024 13.196 1.529 1.00 24.18 74 ARG A O 1
ATOM 537 N N . VAL A 1 78 ? -39.110 13.797 0.933 1.00 22.79 75 VAL A N 1
ATOM 538 C CA . VAL A 1 78 ? -38.852 15.233 1.068 1.00 23.91 75 VAL A CA 1
ATOM 539 C C . VAL A 1 78 ? -39.464 15.915 2.285 1.00 24.90 75 VAL A C 1
ATOM 540 O O . VAL A 1 78 ? -39.046 17.010 2.664 1.00 26.55 75 VAL A O 1
ATOM 544 N N . SER A 1 79 ? -40.454 15.278 2.897 1.00 25.36 76 SER A N 1
ATOM 545 C CA . SER A 1 79 ? -41.157 15.866 4.030 1.00 26.47 76 SER A CA 1
ATOM 546 C C . SER A 1 79 ? -41.508 14.714 4.958 1.00 28.08 76 SER A C 1
ATOM 547 O O . SER A 1 79 ? -42.680 14.411 5.188 1.00 27.35 76 SER A O 1
ATOM 550 N N . ALA A 1 80 ? -40.453 14.091 5.486 1.00 29.85 77 ALA A N 1
ATOM 551 C CA . ALA A 1 80 ? -40.555 12.896 6.326 1.00 31.45 77 ALA A CA 1
ATOM 552 C C . ALA A 1 80 ? -41.281 13.123 7.652 1.00 31.78 77 ALA A C 1
ATOM 553 O O . ALA A 1 80 ? -41.877 12.190 8.186 1.00 33.47 77 ALA A O 1
ATOM 555 N N . SER A 1 81 ? -41.268 14.351 8.165 1.00 31.32 78 SER A N 1
ATOM 556 C CA . SER A 1 81 ? -41.863 14.601 9.483 1.00 31.42 78 SER A CA 1
ATOM 557 C C . SER A 1 81 ? -43.211 15.318 9.482 1.00 29.84 78 SER A C 1
ATOM 558 O O . SER A 1 81 ? -43.735 15.688 10.546 1.00 30.80 78 SER A O 1
ATOM 561 N N . SER A 1 82 ? -43.788 15.517 8.306 1.00 27.50 79 SER A N 1
ATOM 562 C CA . SER A 1 82 ? -45.047 16.224 8.247 1.00 25.41 79 SER A CA 1
ATOM 563 C C . SER A 1 82 ? -45.761 15.733 7.002 1.00 23.57 79 SER A C 1
ATOM 564 O O . SER A 1 82 ? -45.229 15.867 5.911 1.00 24.38 79 SER A O 1
ATOM 567 N N . LYS A 1 83 ? -46.952 15.167 7.166 1.00 21.10 80 LYS A N 1
ATOM 568 C CA . LYS A 1 83 ? -47.644 14.538 6.037 1.00 19.37 80 LYS A CA 1
ATOM 569 C C . LYS A 1 83 ? -49.146 14.749 6.150 1.00 17.93 80 LYS A C 1
ATOM 570 O O . LYS A 1 83 ? -49.713 14.616 7.226 1.00 19.07 80 LYS A O 1
ATOM 576 N N . PRO A 1 84 ? -49.811 15.061 5.023 1.00 16.69 81 PRO A N 1
ATOM 577 C CA . PRO A 1 84 ? -51.266 15.133 5.018 1.00 15.94 81 PRO A CA 1
ATOM 578 C C . PRO A 1 84 ? -51.894 13.829 5.512 1.00 15.91 81 PRO A C 1
ATOM 579 O O . PRO A 1 84 ? -51.367 12.736 5.260 1.00 16.72 81 PRO A O 1
ATOM 583 N N . ALA A 1 85 ? -53.048 13.954 6.150 1.00 14.82 82 ALA A N 1
ATOM 584 C CA . ALA A 1 85 ? -53.663 12.830 6.864 1.00 15.35 82 ALA A CA 1
ATOM 585 C C . ALA A 1 85 ? -53.980 11.615 6.026 1.00 15.22 82 ALA A C 1
ATOM 586 O O . ALA A 1 85 ? -54.027 10.502 6.564 1.00 16.97 82 ALA A O 1
ATOM 588 N N . HIS A 1 86 ? -54.239 11.810 4.722 1.00 14.58 83 HIS A N 1
ATOM 589 C CA . HIS A 1 86 ? -54.750 10.689 3.925 1.00 14.62 83 HIS A CA 1
ATOM 590 C C . HIS A 1 86 ? -53.916 10.413 2.688 1.00 13.60 83 HIS A C 1
ATOM 591 O O . HIS A 1 86 ? -54.421 9.845 1.710 1.00 13.51 83 HIS A O 1
ATOM 598 N N . LEU A 1 87 ? -52.635 10.793 2.728 1.00 13.32 84 LEU A N 1
ATOM 599 C CA . LEU A 1 87 ? -51.763 10.542 1.585 1.00 13.25 84 LEU A CA 1
ATOM 600 C C . LEU A 1 87 ? -51.191 9.126 1.582 1.00 13.57 84 LEU A C 1
ATOM 601 O O . LEU A 1 87 ? -50.483 8.725 2.509 1.00 14.84 84 LEU A O 1
ATOM 606 N N . HIS A 1 88 ? -51.487 8.380 0.526 1.00 12.27 85 HIS A N 1
ATOM 607 C CA . HIS A 1 88 ? -50.996 7.010 0.341 1.00 12.50 85 HIS A CA 1
ATOM 608 C C . HIS A 1 88 ? -51.018 6.737 -1.179 1.00 12.43 85 HIS A C 1
ATOM 609 O O . HIS A 1 88 ? -51.668 7.474 -1.937 1.00 12.48 85 HIS A O 1
ATOM 616 N N . PRO A 1 89 ? -50.292 5.701 -1.637 1.00 12.51 86 PRO A N 1
ATOM 617 C CA . PRO A 1 89 ? -50.366 5.372 -3.080 1.00 13.05 86 PRO A CA 1
ATOM 618 C C . PRO A 1 89 ? -51.761 4.904 -3.486 1.00 12.45 86 PRO A C 1
ATOM 619 O O . PRO A 1 89 ? -52.497 4.328 -2.660 1.00 13.13 86 PRO A O 1
ATOM 623 N N . PHE A 1 90 ? -52.126 5.125 -4.748 1.00 12.28 87 PHE A N 1
ATOM 624 C CA . PHE A 1 90 ? -53.402 4.650 -5.283 1.00 11.54 87 PHE A CA 1
ATOM 625 C C . PHE A 1 90 ? -53.591 3.163 -4.954 1.00 12.25 87 PHE A C 1
ATOM 626 O O . PHE A 1 90 ? -52.695 2.328 -5.201 1.00 12.76 87 PHE A O 1
ATOM 634 N N . VAL A 1 91 ? -54.761 2.824 -4.414 1.00 12.74 88 VAL A N 1
ATOM 635 C CA . VAL A 1 91 ? -55.086 1.440 -4.073 1.00 13.23 88 VAL A CA 1
ATOM 636 C C . VAL A 1 91 ? -55.694 0.756 -5.299 1.00 12.48 88 VAL A C 1
ATOM 637 O O . VAL A 1 91 ? -56.764 1.159 -5.768 1.00 13.76 88 VAL A O 1
ATOM 641 N N . PRO A 1 92 ? -55.025 -0.282 -5.832 1.00 12.40 89 PRO A N 1
ATOM 642 C CA . PRO A 1 92 ? -55.570 -0.945 -7.031 1.00 12.80 89 PRO A CA 1
ATOM 643 C C . PRO A 1 92 ? -56.847 -1.697 -6.712 1.00 11.92 89 PRO A C 1
ATOM 644 O O . PRO A 1 92 ? -57.049 -2.160 -5.572 1.00 14.07 89 PRO A O 1
ATOM 648 N N . LEU A 1 93 ? -57.732 -1.772 -7.696 1.00 11.84 90 LEU A N 1
ATOM 649 C CA . LEU A 1 93 ? -59.002 -2.499 -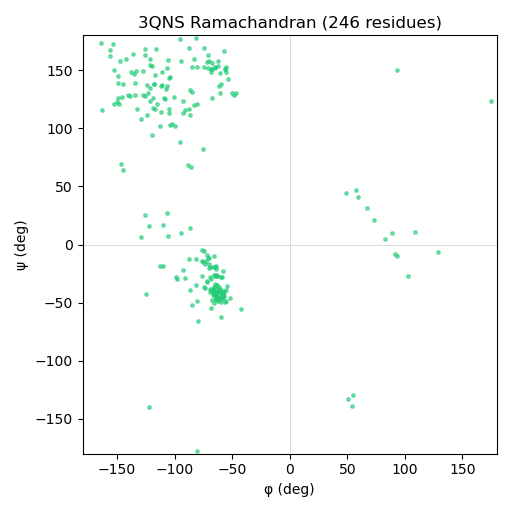7.531 1.00 11.30 90 LEU A CA 1
ATOM 650 C C . LEU A 1 93 ? -59.054 -3.639 -8.513 1.00 11.60 90 LEU A C 1
ATOM 651 O O . LEU A 1 93 ? -58.745 -3.464 -9.702 1.00 12.99 90 LEU A O 1
ATOM 656 N N . SER A 1 94 ? -59.528 -4.786 -8.042 1.00 12.88 91 SER A N 1
ATOM 657 C CA . SER A 1 94 ? -59.724 -5.961 -8.877 1.00 14.39 91 SER A CA 1
ATOM 658 C C . SER A 1 94 ? -61.216 -6.310 -8.833 1.00 14.15 91 SER A C 1
ATOM 659 O O . SER A 1 94 ? -61.677 -6.981 -7.905 1.00 15.29 91 SER A O 1
ATOM 662 N N . GLY A 1 95 ? -61.991 -5.822 -9.791 1.00 13.95 92 GLY A N 1
ATOM 663 C CA . GLY A 1 95 ? -63.423 -6.091 -9.830 1.00 14.81 92 GLY A CA 1
ATOM 664 C C . GLY A 1 95 ? -63.758 -7.438 -10.445 1.00 15.22 92 GLY A C 1
ATOM 665 O O . GLY A 1 95 ? -62.869 -8.157 -10.901 1.00 16.36 92 GLY A O 1
ATOM 666 N N . PRO A 1 96 ? -65.045 -7.787 -10.479 1.00 15.91 93 PRO A N 1
ATOM 667 C CA . PRO A 1 96 ? -65.415 -9.091 -11.031 1.00 17.05 93 PRO A CA 1
ATOM 668 C C . PRO A 1 96 ? -65.095 -9.200 -12.513 1.00 17.27 93 PRO A C 1
ATOM 669 O O . PRO A 1 96 ? -64.838 -10.309 -13.004 1.00 18.67 93 PRO A O 1
ATOM 673 N N . VAL A 1 97 ? -65.081 -8.059 -13.211 1.00 15.65 94 VAL A N 1
ATOM 674 C CA . VAL A 1 97 ? -64.785 -8.048 -14.638 1.00 15.96 94 VAL A CA 1
ATOM 675 C C . VAL A 1 97 ? -63.627 -7.093 -14.960 1.00 15.14 94 VAL A C 1
ATOM 676 O O . VAL A 1 97 ? -62.718 -7.456 -15.723 1.00 17.85 94 VAL A O 1
ATOM 680 N N . HIS A 1 98 ? -63.620 -5.901 -14.355 1.00 13.04 95 HIS A N 1
ATOM 681 C CA . HIS A 1 98 ? -62.658 -4.868 -14.715 1.00 12.63 95 HIS A CA 1
ATOM 682 C C . HIS A 1 98 ? -61.809 -4.513 -13.525 1.00 12.60 95 HIS A C 1
ATOM 683 O O . HIS A 1 98 ? -62.249 -4.628 -12.360 1.00 13.15 95 HIS A O 1
ATOM 690 N N . SER A 1 99 ? -60.610 -4.036 -13.825 1.00 12.07 96 SER A N 1
ATOM 691 C CA . SER A 1 99 ? -59.625 -3.666 -12.792 1.00 12.57 96 SER A CA 1
ATOM 692 C C . SER A 1 99 ? -59.098 -2.246 -12.982 1.00 12.43 96 SER A C 1
ATOM 693 O O . SER A 1 99 ? -59.022 -1.726 -14.111 1.00 12.71 96 SER A O 1
ATOM 696 N N . ALA A 1 100 ? -58.755 -1.618 -11.860 1.00 11.66 97 ALA A N 1
ATOM 697 C CA . ALA A 1 100 ? -58.160 -0.274 -11.851 1.00 11.37 97 ALA A CA 1
ATOM 698 C C . ALA A 1 100 ? -56.733 -0.454 -11.350 1.00 12.01 97 ALA A C 1
ATOM 699 O O . ALA A 1 100 ? -56.526 -0.623 -10.144 1.00 12.49 97 ALA A O 1
ATOM 701 N N . PRO A 1 101 ? -55.743 -0.436 -12.266 1.00 11.11 98 PRO A N 1
ATOM 702 C CA . PRO A 1 101 ? -54.357 -0.626 -11.826 1.00 11.58 98 PRO A CA 1
ATOM 703 C C . PRO A 1 101 ? -53.795 0.583 -11.069 1.00 11.70 98 PRO A C 1
ATOM 704 O O . PRO A 1 101 ? -54.275 1.722 -11.217 1.00 11.96 98 PRO A O 1
ATOM 708 N N . SER A 1 102 ? -52.773 0.322 -10.255 1.00 11.97 99 SER A N 1
ATOM 709 C CA . SER A 1 102 ? -51.994 1.380 -9.610 1.00 12.40 99 SER A CA 1
ATOM 710 C C . SER A 1 102 ? -50.663 1.460 -10.340 1.00 12.45 99 SER A C 1
ATOM 711 O O . SER A 1 102 ? -49.898 0.476 -10.366 1.00 15.04 99 SER A O 1
ATOM 714 N N . THR A 1 103 ? -50.414 2.602 -10.972 1.00 12.06 100 THR A N 1
ATOM 715 C CA . THR A 1 103 ? -49.251 2.762 -11.857 1.00 12.24 100 THR A CA 1
ATOM 716 C C . THR A 1 103 ? -48.364 3.914 -11.350 1.00 12.40 100 THR A C 1
ATOM 717 O O . THR A 1 103 ? -48.825 4.791 -10.601 1.00 13.06 100 THR A O 1
ATOM 721 N N . PRO A 1 104 ? -47.088 3.929 -11.762 1.00 12.94 101 PRO A N 1
ATOM 722 C CA . PRO A 1 104 ? -46.141 4.816 -11.096 1.00 13.46 101 PRO A CA 1
ATOM 723 C C . PRO A 1 104 ? -46.384 6.307 -11.320 1.00 12.33 101 PRO A C 1
ATOM 724 O O . PRO A 1 104 ? -46.897 6.736 -12.356 1.00 13.87 101 PRO A O 1
ATOM 728 N N . GLY A 1 105 ? -45.993 7.100 -10.339 1.00 12.85 102 GLY A N 1
ATOM 729 C CA . GLY A 1 105 ? -45.943 8.535 -10.519 1.00 12.30 102 GLY A CA 1
ATOM 730 C C . GLY A 1 105 ? -45.592 9.240 -9.229 1.00 12.23 102 GLY A C 1
ATOM 731 O O . GLY A 1 105 ? -46.285 9.078 -8.199 1.00 13.58 102 GLY A O 1
ATOM 732 N N . ASP A 1 106 ? -44.526 10.026 -9.302 1.00 12.05 103 ASP A N 1
ATOM 733 C CA . ASP A 1 106 ? -44.094 10.857 -8.175 1.00 12.46 103 ASP A CA 1
ATOM 734 C C . ASP A 1 106 ? -44.575 12.299 -8.286 1.00 12.06 103 ASP A C 1
ATOM 735 O O . ASP A 1 106 ? -44.742 12.979 -7.258 1.00 12.33 103 ASP A O 1
ATOM 740 N N . LEU A 1 107 ? -44.740 12.782 -9.527 1.00 11.96 104 LEU A N 1
ATOM 741 C CA . LEU A 1 107 ? -45.098 14.175 -9.786 1.0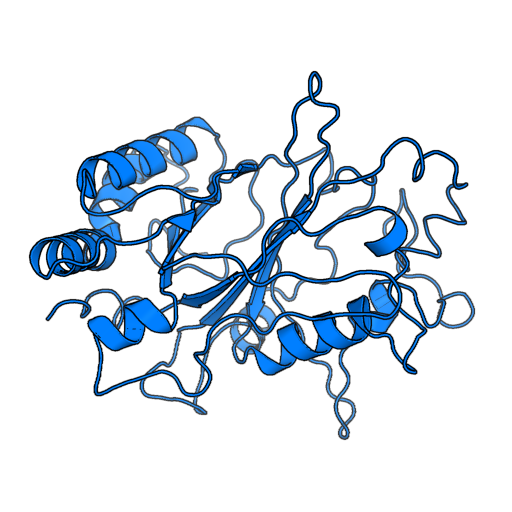0 11.25 104 LEU A CA 1
ATOM 742 C C . LEU A 1 107 ? -46.185 14.189 -10.823 1.00 11.23 104 LEU A C 1
ATOM 743 O O . LEU A 1 107 ? -46.117 13.449 -11.824 1.00 11.43 104 LEU A O 1
ATOM 748 N N . LEU A 1 108 ? -47.150 15.072 -10.605 1.00 10.39 105 LEU A N 1
ATOM 749 C CA . LEU A 1 108 ? -48.171 15.384 -11.601 1.00 9.90 105 LEU A CA 1
ATOM 750 C C . LEU A 1 108 ? -48.115 16.868 -11.908 1.00 10.44 105 LEU A C 1
ATOM 751 O O . LEU A 1 108 ? -48.025 17.686 -10.977 1.00 10.89 105 LEU A O 1
ATOM 756 N N . PHE A 1 109 ? -48.170 17.219 -13.200 1.00 9.98 106 PHE A N 1
ATOM 757 C CA . PHE A 1 109 ? -48.478 18.593 -13.588 1.00 9.61 106 PHE A CA 1
ATOM 758 C C . PHE A 1 109 ? -49.770 18.577 -14.360 1.00 9.62 106 PHE A C 1
ATOM 759 O O . PHE A 1 109 ? -49.864 17.905 -15.404 1.00 10.85 106 PHE A O 1
ATOM 767 N N . HIS A 1 110 ? -50.787 19.233 -13.806 1.00 9.33 107 HIS A N 1
ATOM 768 C CA . HIS A 1 110 ? -52.072 19.385 -14.472 1.00 8.12 107 HIS A CA 1
ATOM 769 C C . HIS A 1 110 ? -52.135 20.814 -14.982 1.00 8.66 107 HIS A C 1
ATOM 770 O O . HIS A 1 110 ? -52.307 21.755 -14.201 1.00 8.96 107 HIS A O 1
ATOM 777 N N . ILE A 1 111 ? -51.925 20.961 -16.287 1.00 8.53 108 ILE A N 1
ATOM 778 C CA . ILE A 1 111 ? -51.789 22.258 -16.931 1.00 8.43 108 ILE A CA 1
ATOM 779 C C . ILE A 1 111 ? -53.002 22.483 -17.817 1.00 8.98 108 ILE A C 1
ATOM 780 O O . ILE A 1 111 ? -53.445 21.585 -18.524 1.00 9.43 108 ILE A O 1
ATOM 785 N N . LYS A 1 112 ? -53.543 23.694 -17.783 1.00 8.39 109 LYS A N 1
ATOM 786 C CA . LYS A 1 112 ? -54.729 24.040 -18.579 1.00 9.27 109 LYS A CA 1
ATOM 787 C C . LYS A 1 112 ? -54.538 25.413 -19.184 1.00 8.07 109 LYS A C 1
ATOM 788 O O . LYS A 1 112 ? -53.907 26.295 -18.574 1.00 9.38 109 LYS A O 1
ATOM 794 N N . ALA A 1 113 ? -55.103 25.633 -20.369 1.00 8.94 110 ALA A N 1
ATOM 795 C CA . ALA A 1 113 ? -55.105 26.976 -20.956 1.00 8.77 110 ALA A CA 1
ATOM 796 C C . ALA A 1 113 ? -56.121 27.049 -22.084 1.00 8.71 110 ALA A C 1
ATOM 797 O O . ALA A 1 113 ? -56.671 26.034 -22.521 1.00 9.23 110 ALA A O 1
ATOM 799 N N . ALA A 1 114 ? -56.316 28.258 -22.601 1.00 8.53 111 ALA A N 1
ATOM 800 C CA . ALA A 1 114 ? -57.197 28.446 -23.734 1.00 8.87 111 ALA A CA 1
ATOM 801 C C . ALA A 1 114 ? -56.580 27.934 -25.030 1.00 8.69 111 ALA A C 1
ATOM 802 O O . ALA A 1 114 ? -57.299 27.772 -26.016 1.00 10.97 111 ALA A O 1
ATOM 804 N N . ARG A 1 115 ? -55.262 27.720 -25.039 1.00 8.94 112 ARG A N 1
ATOM 805 C CA . ARG A 1 115 ? -54.540 27.318 -26.247 1.00 9.34 112 ARG A CA 1
ATOM 806 C C . ARG A 1 115 ? -53.562 26.208 -25.949 1.00 8.44 112 ARG A C 1
ATOM 807 O O . ARG A 1 115 ? -52.924 26.187 -24.871 1.00 9.36 112 ARG A O 1
ATOM 815 N N . LYS A 1 116 ? -53.369 25.328 -26.929 1.00 8.15 113 LYS A N 1
ATOM 816 C CA . LYS A 1 116 ? -52.402 24.263 -26.767 1.00 8.09 113 LYS A CA 1
ATOM 817 C C . LYS A 1 116 ? -50.965 24.784 -26.622 1.00 8.45 113 LYS A C 1
ATOM 818 O O . LYS A 1 116 ? -50.194 24.233 -25.844 1.00 8.73 113 LYS A O 1
ATOM 824 N N . ASP A 1 117 ? -50.572 25.799 -27.394 1.00 8.08 114 ASP A N 1
ATOM 825 C CA . ASP A 1 117 ? -49.175 26.256 -27.334 1.00 7.68 114 ASP A CA 1
ATOM 826 C C . ASP A 1 117 ? -48.747 26.629 -25.923 1.00 8.29 114 ASP A C 1
ATOM 827 O O . ASP A 1 117 ? -47.637 26.299 -25.527 1.00 9.02 114 ASP A O 1
ATOM 832 N N . LEU A 1 118 ? -49.646 27.258 -25.167 1.00 8.13 115 LEU A N 1
ATOM 833 C CA . LEU A 1 118 ? -49.303 27.673 -23.790 1.00 7.90 115 LEU A CA 1
ATOM 834 C C . LEU A 1 118 ? -49.067 26.450 -22.916 1.00 8.45 115 LEU A C 1
ATOM 835 O O . LEU A 1 118 ? -48.114 26.426 -22.109 1.00 9.10 115 LEU A O 1
ATOM 840 N N . CYS A 1 119 ? -49.919 25.440 -23.070 1.00 8.30 116 CYS A N 1
ATOM 841 C CA . CYS A 1 119 ? -49.733 24.206 -22.293 1.00 8.10 116 CYS A CA 1
ATOM 842 C C . CYS A 1 119 ? -48.432 23.513 -22.675 1.00 8.69 116 CYS A C 1
ATOM 843 O O . CYS A 1 119 ? -47.652 23.095 -21.808 1.00 9.21 116 CYS A O 1
ATOM 846 N N . PHE A 1 120 ? -48.188 23.394 -23.991 1.00 8.34 117 PHE A N 1
ATOM 847 C CA . PHE A 1 120 ? -47.011 22.689 -24.473 1.00 9.02 117 PHE A CA 1
ATOM 848 C C . PHE A 1 120 ? -45.738 23.420 -24.053 1.00 9.06 117 PHE A C 1
ATOM 849 O O . PHE A 1 120 ? -44.774 22.779 -23.620 1.00 9.46 117 PHE A O 1
ATOM 857 N N . GLU A 1 121 ? -45.741 24.751 -24.149 1.00 8.56 118 GLU A N 1
ATOM 858 C CA . GLU A 1 121 ? -44.543 25.526 -23.808 1.00 8.84 118 GLU A CA 1
ATOM 859 C C . GLU A 1 121 ? -44.261 25.461 -22.322 1.00 8.73 118 GLU A C 1
ATOM 860 O O . GLU A 1 121 ? -43.083 25.343 -21.921 1.00 9.73 118 GLU A O 1
ATOM 866 N N . LEU A 1 122 ? -45.302 25.501 -21.481 1.00 9.52 119 LEU A N 1
ATOM 867 C CA . LEU A 1 122 ? -45.044 25.384 -20.041 1.00 9.01 119 LEU A CA 1
ATOM 868 C C . LEU A 1 122 ? -44.483 23.991 -19.749 1.00 9.39 119 LEU A C 1
ATOM 869 O O . LEU A 1 122 ? -43.489 23.861 -19.024 1.00 9.81 119 LEU A O 1
ATOM 874 N N . GLY A 1 123 ? -45.066 22.959 -20.362 1.00 9.80 120 GLY A N 1
ATOM 875 C CA . GLY A 1 123 ? -44.538 21.600 -20.184 1.00 10.43 120 GLY A CA 1
ATOM 876 C C . GLY A 1 123 ? -43.077 21.533 -20.637 1.00 10.36 120 GLY A C 1
ATOM 877 O O . GLY A 1 123 ? -42.239 20.912 -19.967 1.00 11.38 120 GLY A O 1
ATOM 878 N N . ARG A 1 124 ? -42.766 22.150 -21.787 1.00 10.40 121 ARG A N 1
ATOM 879 C CA . ARG A 1 124 ? -41.383 22.154 -22.290 1.00 10.91 121 ARG A CA 1
ATOM 880 C C . ARG A 1 124 ? -40.415 22.765 -21.294 1.00 10.64 121 ARG A C 1
ATOM 881 O O . ARG A 1 124 ? -39.329 22.221 -21.036 1.00 12.04 121 ARG A O 1
ATOM 889 N N . GLN A 1 125 ? -40.808 23.903 -20.735 1.00 10.59 122 GLN A N 1
ATOM 890 C CA . GLN A 1 125 ? -39.942 24.590 -19.781 1.00 11.15 122 GLN A CA 1
ATOM 891 C C . GLN A 1 125 ? -39.775 23.780 -18.500 1.00 11.77 122 GLN A C 1
ATOM 892 O O . GLN A 1 125 ? -38.671 23.735 -17.941 1.00 13.11 122 GLN A O 1
ATOM 898 N N . ILE A 1 126 ? -40.840 23.123 -18.043 1.00 11.57 123 ILE A N 1
ATOM 899 C CA . ILE A 1 126 ? -40.737 22.305 -16.823 1.00 12.26 123 ILE A CA 1
ATOM 900 C C . ILE A 1 126 ? -39.837 21.088 -17.051 1.00 13.22 123 ILE A C 1
ATOM 901 O O . ILE A 1 126 ? -38.950 20.805 -16.243 1.00 13.47 123 ILE A O 1
ATOM 906 N N . VAL A 1 127 ? -40.053 20.374 -18.155 1.00 13.46 124 VAL A N 1
ATOM 907 C CA . VAL A 1 127 ? -39.228 19.210 -18.472 1.00 14.63 124 VAL A CA 1
ATOM 908 C C . VAL A 1 127 ? -37.762 19.622 -18.646 1.00 15.01 124 VAL A C 1
ATOM 909 O O . VAL A 1 127 ? -36.859 18.910 -18.173 1.00 16.69 124 VAL A O 1
ATOM 913 N N . SER A 1 128 ? -37.522 20.772 -19.268 1.00 15.02 125 SER A N 1
ATOM 914 C CA . SER A 1 128 ? -36.154 21.268 -19.433 1.00 17.52 125 SER A CA 1
ATOM 915 C C . SER A 1 128 ? -35.513 21.497 -18.085 1.00 17.25 125 SER A C 1
ATOM 916 O O . SER A 1 128 ? -34.365 21.067 -17.859 1.00 18.72 125 SER A O 1
ATOM 919 N N . ALA A 1 129 ? -36.243 22.157 -17.185 1.00 16.63 126 ALA A N 1
ATOM 920 C CA . ALA A 1 129 ? -35.719 22.502 -15.856 1.00 17.31 126 ALA A CA 1
ATOM 921 C C . ALA A 1 129 ? -35.443 21.257 -15.014 1.00 17.41 126 ALA A C 1
ATOM 922 O O . ALA A 1 129 ? -34.470 21.216 -14.243 1.00 18.06 126 ALA A O 1
ATOM 924 N N . LEU A 1 130 ? -36.280 20.235 -15.136 1.00 16.58 127 LEU A N 1
ATOM 925 C CA . LEU A 1 130 ? -36.064 19.001 -14.383 1.00 16.83 127 LEU A CA 1
ATOM 926 C C . LEU A 1 130 ? -34.881 18.188 -14.909 1.00 17.62 127 LEU A C 1
ATOM 927 O O . LEU A 1 130 ? -34.207 17.508 -14.128 1.00 18.33 127 LEU A O 1
ATOM 932 N N . GLY A 1 131 ? -34.633 18.260 -16.220 1.00 18.48 128 GLY A N 1
ATOM 933 C CA . GLY A 1 131 ? -33.528 17.538 -16.848 1.00 19.48 128 GLY A CA 1
ATOM 934 C C . GLY A 1 131 ? -33.515 16.071 -16.470 1.00 19.42 128 GLY A C 1
ATOM 935 O O . GLY A 1 131 ? -34.552 15.413 -16.488 1.00 19.56 128 GLY A O 1
ATOM 936 N N . SER A 1 132 ? -32.336 15.564 -16.100 1.00 19.63 129 SER A N 1
ATOM 937 C CA . SER A 1 132 ? -32.157 14.145 -15.789 1.00 19.97 129 SER A CA 1
ATOM 938 C C . SER A 1 132 ? -32.760 13.748 -14.433 1.00 19.20 129 SER A C 1
ATOM 939 O O . SER A 1 132 ? -32.757 12.560 -14.094 1.00 20.75 129 SER A O 1
ATOM 942 N N . ALA A 1 133 ? -33.259 14.710 -13.655 1.00 17.88 130 ALA A N 1
ATOM 943 C CA . ALA A 1 133 ? -33.789 14.399 -12.314 1.00 17.30 130 ALA A CA 1
ATOM 944 C C . ALA A 1 133 ? -35.151 13.732 -12.299 1.00 17.04 130 ALA A C 1
ATOM 945 O O . ALA A 1 133 ? -35.575 13.229 -11.250 1.00 17.41 130 ALA A O 1
ATOM 947 N N . ALA A 1 134 ? -35.866 13.774 -13.425 1.00 16.59 131 ALA A N 1
ATOM 948 C CA . ALA A 1 134 ? -37.160 13.100 -13.508 1.00 17.13 131 ALA A CA 1
ATOM 949 C C . ALA A 1 134 ? -37.400 12.579 -14.912 1.00 17.39 131 ALA A C 1
ATOM 950 O O . ALA A 1 134 ? -36.787 13.066 -15.876 1.00 18.92 131 ALA A O 1
ATOM 952 N N . THR A 1 135 ? -38.283 11.592 -15.019 1.00 15.98 132 THR A N 1
ATOM 953 C CA . THR A 1 135 ? -38.595 10.918 -16.273 1.00 16.21 132 THR A CA 1
ATOM 954 C C . THR A 1 135 ? -40.094 10.931 -16.478 1.00 14.43 132 THR A C 1
ATOM 955 O O . THR A 1 135 ? -40.839 10.552 -15.572 1.00 14.34 132 THR A O 1
ATOM 959 N N . VAL A 1 136 ? -40.547 11.385 -17.648 1.00 13.39 133 VAL A N 1
ATOM 960 C CA . VAL A 1 136 ? -41.969 11.328 -17.974 1.00 13.24 133 VAL A CA 1
ATOM 961 C C . VAL A 1 136 ? -42.420 9.876 -18.133 1.00 13.27 133 VAL A C 1
ATOM 962 O O . VAL A 1 136 ? -41.818 9.120 -18.899 1.00 15.06 133 VAL A O 1
ATOM 966 N N . VAL A 1 137 ? -43.467 9.495 -17.399 1.00 12.92 134 VAL A N 1
ATOM 967 C CA . VAL A 1 137 ? -44.054 8.162 -17.525 1.00 13.38 134 VAL A CA 1
ATOM 968 C C . VAL A 1 137 ? -45.461 8.177 -18.117 1.00 12.60 134 VAL A C 1
ATOM 969 O O . VAL A 1 137 ? -45.954 7.143 -18.583 1.00 14.73 134 VAL A O 1
ATOM 973 N N . ASP A 1 138 ? -46.138 9.327 -18.094 1.00 11.76 135 ASP A N 1
ATOM 974 C CA . ASP A 1 138 ? -47.387 9.445 -18.859 1.00 11.31 135 ASP A CA 1
ATOM 975 C C . ASP A 1 138 ? -47.531 10.873 -19.308 1.00 11.31 135 ASP A C 1
ATOM 976 O O . ASP A 1 138 ? -47.116 11.793 -18.603 1.00 12.27 135 ASP A O 1
ATOM 981 N N . GLU A 1 139 ? -48.087 11.051 -20.500 1.00 11.21 136 GLU A N 1
ATOM 982 C CA . GLU A 1 139 ? -48.234 12.384 -21.090 1.00 10.73 136 GLU A CA 1
ATOM 983 C C . GLU A 1 139 ? -49.473 12.354 -21.963 1.00 10.50 136 GLU A C 1
ATOM 984 O O . GLU A 1 139 ? -49.575 11.539 -22.908 1.00 11.80 136 GLU A O 1
ATOM 990 N N . VAL A 1 140 ? -50.413 13.239 -21.664 1.00 9.55 137 VAL A N 1
ATOM 991 C CA . VAL A 1 140 ? -51.618 13.369 -22.483 1.00 9.60 137 VAL A CA 1
ATOM 992 C C . VAL A 1 140 ? -51.882 14.843 -22.743 1.00 9.39 137 VAL A C 1
ATOM 993 O O . VAL A 1 140 ? -51.979 15.655 -21.799 1.00 9.70 137 VAL A O 1
ATOM 997 N N . HIS A 1 141 ? -52.060 15.183 -24.026 1.00 9.47 138 HIS A N 1
ATOM 998 C CA . HIS A 1 141 ? -52.472 16.543 -24.416 1.00 9.91 138 HIS A CA 1
ATOM 999 C C . HIS A 1 141 ? -53.958 16.499 -24.677 1.00 9.94 138 HIS A C 1
ATOM 1000 O O . HIS A 1 141 ? -54.412 15.987 -25.709 1.00 11.53 138 HIS A O 1
ATOM 1007 N N . GLY A 1 142 ? -54.731 16.979 -23.716 1.00 8.92 139 GLY A N 1
ATOM 1008 C CA . GLY A 1 142 ? -56.167 16.883 -23.802 1.00 8.96 139 GLY A CA 1
ATOM 1009 C C . GLY A 1 142 ? -56.789 18.024 -24.604 1.00 7.92 139 GLY A C 1
ATOM 1010 O O . GLY A 1 142 ? -56.266 19.152 -24.666 1.00 8.70 139 GLY A O 1
ATOM 1011 N N . PHE A 1 143 ? -57.952 17.754 -25.197 1.00 8.40 140 PHE A N 1
ATOM 1012 C CA . PHE A 1 143 ? -58.679 18.791 -25.949 1.00 8.28 140 PHE A CA 1
ATOM 1013 C C . PHE A 1 143 ? -60.152 18.733 -25.640 1.00 9.06 140 PHE A C 1
ATOM 1014 O O . PHE A 1 143 ? -60.712 17.651 -25.338 1.00 10.27 140 PHE A O 1
ATOM 1022 N N A ARG A 1 144 ? -60.796 19.897 -25.675 0.50 8.58 141 ARG A N 1
ATOM 1023 N N B ARG A 1 144 ? -60.772 19.904 -25.717 0.50 8.21 141 ARG A N 1
ATOM 1024 C CA A ARG A 1 144 ? -62.253 19.942 -25.521 0.50 8.71 141 ARG A CA 1
ATOM 1025 C CA B ARG A 1 144 ? -62.219 20.042 -25.627 0.50 8.35 141 ARG A CA 1
ATOM 1026 C C A ARG A 1 144 ? -62.914 19.446 -26.810 0.50 9.15 141 ARG A C 1
ATOM 1027 C C B ARG A 1 144 ? -62.897 19.421 -26.858 0.50 8.76 141 ARG A C 1
ATOM 1028 O O A ARG A 1 144 ? -62.440 19.734 -27.918 0.50 9.49 141 ARG A O 1
ATOM 1029 O O B ARG A 1 144 ? -62.415 19.598 -27.987 0.50 8.90 141 ARG A O 1
ATOM 1044 N N . TYR A 1 145 ? -64.003 18.701 -26.652 1.00 8.61 142 TYR A N 1
ATOM 1045 C CA . TYR A 1 145 ? -64.665 18.037 -27.775 1.00 8.15 142 TYR A CA 1
ATOM 1046 C C . TYR A 1 145 ? -66.111 18.514 -27.856 1.00 8.04 142 TYR A C 1
ATOM 1047 O O . TYR A 1 145 ? -66.957 18.178 -27.012 1.00 8.57 142 TYR A O 1
ATOM 1056 N N . PHE A 1 146 ? -66.375 19.347 -28.861 1.00 8.07 143 PHE A N 1
ATOM 1057 C CA . PHE A 1 146 ? -67.727 19.938 -29.067 1.00 8.19 143 PHE A CA 1
ATOM 1058 C C . PHE A 1 146 ? -68.199 20.643 -27.799 1.00 8.67 143 PHE A C 1
ATOM 1059 O O . PHE A 1 146 ? -67.377 21.352 -27.164 1.00 8.64 143 PHE A O 1
ATOM 1067 N N . ASP A 1 147 ? -69.470 20.482 -27.455 1.00 8.36 144 ASP A N 1
ATOM 1068 C CA . ASP A 1 147 ? -70.069 21.228 -26.345 1.00 8.79 144 ASP A CA 1
ATOM 1069 C C . ASP A 1 147 ? -69.818 20.507 -25.024 1.00 8.39 144 ASP A C 1
ATOM 1070 O O . ASP A 1 147 ? -70.731 20.001 -24.376 1.00 9.92 144 ASP A O 1
ATOM 1075 N N . SER A 1 148 ? -68.539 20.470 -24.643 1.00 8.53 145 SER A N 1
ATOM 1076 C CA . SER A 1 148 ? -68.111 19.893 -23.367 1.00 8.67 145 SER A CA 1
ATOM 1077 C C . SER A 1 148 ? -68.323 18.385 -23.288 1.00 8.94 145 SER A C 1
ATOM 1078 O O . SER A 1 148 ? -68.579 17.858 -22.204 1.00 9.97 145 SER A O 1
ATOM 1081 N N . ARG A 1 149 ? -68.217 17.694 -24.431 1.00 8.30 146 ARG A N 1
ATOM 1082 C CA . ARG A 1 149 ? -68.434 16.242 -24.478 1.00 8.64 146 ARG A CA 1
ATOM 1083 C C . ARG A 1 149 ? -67.158 15.435 -24.346 1.00 8.80 146 ARG A C 1
ATOM 1084 O O . ARG A 1 149 ? -66.062 15.928 -24.645 1.00 10.11 146 ARG A O 1
ATOM 1092 N N . ASP A 1 150 ? -67.304 14.180 -23.936 1.00 9.07 147 ASP A N 1
ATOM 1093 C CA . ASP A 1 150 ? -66.213 13.226 -24.059 1.00 9.35 147 ASP A CA 1
ATOM 1094 C C . ASP A 1 150 ? -66.409 12.443 -25.368 1.00 9.42 147 ASP A C 1
ATOM 1095 O O . ASP A 1 150 ? -67.396 12.651 -26.091 1.00 9.08 147 ASP A O 1
ATOM 1100 N N . LEU A 1 151 ? -65.455 11.561 -25.690 1.00 8.84 148 LEU A N 1
ATOM 1101 C CA . LEU A 1 151 ? -65.506 10.846 -26.968 1.00 9.02 148 LEU A CA 1
ATOM 1102 C C . LEU A 1 151 ? -66.621 9.789 -27.017 1.00 9.43 148 LEU A C 1
ATOM 1103 O O . LEU A 1 151 ? -66.935 9.302 -28.104 1.00 11.20 148 LEU A O 1
ATOM 1108 N N . LEU A 1 152 ? -67.243 9.471 -25.868 1.00 9.40 149 LEU A N 1
ATOM 1109 C CA . LEU A 1 152 ? -68.458 8.657 -25.889 1.00 9.64 149 LEU A CA 1
ATOM 1110 C C . LEU A 1 152 ? -69.676 9.455 -26.332 1.00 9.42 149 LEU A C 1
ATOM 1111 O O . LEU A 1 152 ? -70.775 8.906 -26.496 1.00 10.02 149 LEU A O 1
ATOM 1116 N N . GLY A 1 153 ? -69.485 10.759 -26.524 1.00 8.73 150 GLY A N 1
ATOM 1117 C CA . GLY A 1 153 ? -70.541 11.626 -27.064 1.00 9.16 150 GLY A CA 1
ATOM 1118 C C . GLY A 1 153 ? -71.470 12.230 -26.030 1.00 8.87 150 GLY A C 1
ATOM 1119 O O . GLY A 1 153 ? -72.477 12.827 -26.405 1.00 9.47 150 GLY A O 1
ATOM 1120 N N . PHE A 1 154 ? -71.127 12.085 -24.740 1.00 9.05 151 PHE A N 1
ATOM 1121 C CA . PHE A 1 154 ? -71.917 12.674 -23.645 1.00 8.62 151 PHE A CA 1
ATOM 1122 C C . PHE A 1 154 ? -71.220 13.893 -23.106 1.00 8.71 151 PHE A C 1
ATOM 1123 O O . PHE A 1 154 ? -69.974 13.912 -22.970 1.00 9.41 151 PHE A O 1
ATOM 1131 N N . VAL A 1 155 ? -72.023 14.887 -22.721 1.00 8.26 152 VAL A N 1
ATOM 1132 C CA . VAL A 1 155 ? -71.486 16.025 -21.975 1.00 8.62 152 VAL A CA 1
ATOM 1133 C C . VAL A 1 155 ? -70.874 15.508 -20.660 1.00 9.01 152 VAL A C 1
ATOM 1134 O O . VAL A 1 155 ? -71.489 14.704 -19.955 1.00 9.53 152 VAL A O 1
ATOM 1138 N N . ASP A 1 156 ? -69.649 15.929 -20.372 1.00 9.21 153 ASP A N 1
ATOM 1139 C CA . ASP A 1 156 ? -68.857 15.310 -19.322 1.00 9.76 153 ASP A CA 1
ATOM 1140 C C . ASP A 1 156 ? -68.332 16.404 -18.409 1.00 9.74 153 ASP A C 1
ATOM 1141 O O . ASP A 1 156 ? -67.461 17.173 -18.800 1.00 11.10 153 ASP A O 1
ATOM 1146 N N . GLY A 1 157 ? -68.901 16.465 -17.208 1.00 9.05 154 GLY A N 1
ATOM 1147 C CA . GLY A 1 157 ? -68.550 17.470 -16.209 1.00 9.05 154 GLY A CA 1
ATOM 1148 C C . GLY A 1 157 ? -69.761 18.203 -15.645 1.00 8.92 154 GLY A C 1
ATOM 1149 O O . GLY A 1 157 ? -69.629 18.984 -14.693 1.00 9.33 154 GLY A O 1
ATOM 1150 N N . THR A 1 158 ? -70.936 17.944 -16.213 1.00 8.85 155 THR A N 1
ATOM 1151 C CA . THR A 1 158 ? -72.173 18.668 -15.873 1.00 8.87 155 THR A CA 1
ATOM 1152 C C . THR A 1 158 ? -72.374 18.928 -14.381 1.00 8.76 155 THR A C 1
ATOM 1153 O O . THR A 1 158 ? -72.590 20.082 -13.971 1.00 10.01 155 THR A O 1
ATOM 1157 N N . GLU A 1 159 ? -72.341 17.848 -13.588 1.00 8.88 156 GLU A N 1
ATOM 1158 C CA . GLU A 1 159 ? -72.694 17.957 -12.169 1.00 9.90 156 GLU A CA 1
ATOM 1159 C C . GLU A 1 159 ? -71.502 18.350 -11.280 1.00 10.32 156 GLU A C 1
ATOM 1160 O O . GLU A 1 159 ? -71.605 18.291 -10.051 1.00 13.27 156 GLU A O 1
ATOM 1166 N N . ASN A 1 160 ? -70.397 18.815 -11.870 1.00 9.87 157 ASN A N 1
ATOM 1167 C CA . ASN A 1 160 ? -69.312 19.312 -11.035 1.00 9.82 157 ASN A CA 1
ATOM 1168 C C . ASN A 1 160 ? -69.836 20.370 -10.063 1.00 11.32 157 ASN A C 1
ATOM 1169 O O . ASN A 1 160 ? -70.662 21.214 -10.425 1.00 11.95 157 ASN A O 1
ATOM 1174 N N . PRO A 1 161 ? -69.315 20.371 -8.844 1.00 10.73 158 PRO A N 1
ATOM 1175 C CA . PRO A 1 161 ? -69.584 21.510 -7.953 1.00 12.98 158 PRO A CA 1
ATOM 1176 C C . PRO A 1 161 ? -68.871 22.764 -8.506 1.00 13.83 158 PRO A C 1
ATOM 1177 O O . PRO A 1 161 ? -67.819 22.647 -9.166 1.00 14.71 158 PRO A O 1
ATOM 1181 N N . THR A 1 162 ? -69.428 23.935 -8.241 1.00 17.13 159 THR A N 1
ATOM 1182 C CA . THR A 1 162 ? -68.771 25.172 -8.647 1.00 18.14 159 THR A CA 1
ATOM 1183 C C . THR A 1 162 ? -68.616 26.092 -7.442 1.00 19.48 159 THR A C 1
ATOM 1184 O O . THR A 1 162 ? -69.274 25.903 -6.405 1.00 19.81 159 THR A O 1
ATOM 1188 N N . ASP A 1 163 ? -67.740 27.082 -7.582 1.00 21.30 160 ASP A N 1
ATOM 1189 C CA . ASP A 1 163 ? -67.636 28.176 -6.613 1.00 22.29 160 ASP A CA 1
ATOM 1190 C C . ASP A 1 163 ? -67.417 27.653 -5.198 1.00 21.69 160 ASP A C 1
ATOM 1191 O O . ASP A 1 163 ? -66.510 26.858 -5.032 1.00 21.39 160 ASP A O 1
ATOM 1196 N N . ASP A 1 164 ? -68.208 28.095 -4.201 1.00 22.06 161 ASP A N 1
ATOM 1197 C CA . ASP A 1 164 ? -67.975 27.654 -2.801 1.00 21.32 161 ASP A CA 1
ATOM 1198 C C . ASP A 1 164 ? -68.169 26.153 -2.620 1.00 19.22 161 ASP A C 1
ATOM 1199 O O . ASP A 1 164 ? -67.446 25.541 -1.832 1.00 17.79 161 ASP A O 1
ATOM 1204 N N . ASP A 1 165 ? -69.128 25.557 -3.349 1.00 17.88 162 ASP A N 1
ATOM 1205 C CA . ASP A 1 165 ? -69.317 24.100 -3.306 1.00 17.10 162 ASP A CA 1
ATOM 1206 C C . ASP A 1 165 ? -68.056 23.394 -3.784 1.00 15.13 162 ASP A C 1
ATOM 1207 O O . ASP A 1 165 ? -67.678 22.363 -3.242 1.00 14.06 162 ASP A O 1
ATOM 1212 N N . ALA A 1 166 ? -67.425 23.921 -4.833 1.00 14.26 163 ALA A N 1
ATOM 1213 C CA . ALA A 1 166 ? -66.171 23.337 -5.311 1.00 13.44 163 ALA A CA 1
ATOM 1214 C C . ALA A 1 166 ? -65.062 23.450 -4.283 1.00 13.18 163 ALA A C 1
ATOM 1215 O O . ALA A 1 166 ? -64.358 22.467 -4.027 1.00 13.24 163 ALA A O 1
ATOM 1217 N N . ALA A 1 167 ? -64.905 24.625 -3.674 1.00 13.27 164 ALA A N 1
ATOM 1218 C CA . ALA A 1 167 ? -63.920 24.785 -2.604 1.00 13.72 164 ALA A CA 1
ATOM 1219 C C . ALA A 1 167 ? -64.185 23.822 -1.445 1.00 13.77 164 ALA A C 1
ATOM 1220 O O . ALA A 1 167 ? -63.259 23.172 -0.953 1.00 14.29 164 ALA A O 1
ATOM 1222 N N . ASP A 1 168 ? -65.450 23.710 -1.039 1.00 13.24 165 ASP A N 1
ATOM 1223 C CA . ASP A 1 168 ? -65.806 22.843 0.079 1.00 14.34 165 ASP A CA 1
ATOM 1224 C C . ASP A 1 168 ? -65.540 21.378 -0.261 1.00 13.81 165 ASP A C 1
ATOM 1225 O O . ASP A 1 168 ? -65.197 20.590 0.611 1.00 15.85 165 ASP A O 1
ATOM 1230 N N . SER A 1 169 ? -65.727 20.994 -1.527 1.00 12.37 166 SER A N 1
ATOM 1231 C CA . SER A 1 169 ? -65.568 19.591 -1.920 1.00 11.96 166 SER A CA 1
ATOM 1232 C C . SER A 1 169 ? -64.109 19.226 -2.152 1.00 11.63 166 SER A C 1
ATOM 1233 O O . SER A 1 169 ? -63.709 18.090 -1.876 1.00 12.20 166 SER A O 1
ATOM 1236 N N . ALA A 1 170 ? -63.327 20.171 -2.676 1.00 11.21 167 ALA A N 1
ATOM 1237 C CA . ALA A 1 170 ? -61.971 19.861 -3.161 1.00 11.29 167 ALA A CA 1
ATOM 1238 C C . ALA A 1 170 ? -60.836 20.198 -2.210 1.00 11.68 167 ALA A C 1
ATOM 1239 O O . ALA A 1 170 ? -59.780 19.565 -2.268 1.00 12.61 167 ALA A O 1
ATOM 1241 N N . LEU A 1 171 ? -61.026 21.199 -1.354 1.00 12.36 168 LEU A N 1
ATOM 1242 C CA . LEU A 1 171 ? -59.893 21.723 -0.588 1.00 13.04 168 LEU A CA 1
ATOM 1243 C C . LEU A 1 171 ? -59.937 21.312 0.866 1.00 12.83 168 LEU A C 1
ATOM 1244 O O . LEU A 1 171 ? -60.978 21.396 1.538 1.00 14.80 168 LEU A O 1
ATOM 1249 N N . ILE A 1 172 ? -58.779 20.910 1.366 1.00 13.29 169 ILE A N 1
ATOM 1250 C CA . ILE A 1 172 ? -58.618 20.553 2.785 1.00 14.21 169 ILE A CA 1
ATOM 1251 C C . ILE A 1 172 ? -58.938 21.779 3.666 1.00 15.13 169 ILE A C 1
ATOM 1252 O O . ILE A 1 172 ? -58.535 22.903 3.362 1.00 15.52 169 ILE A O 1
ATOM 1257 N N . GLY A 1 173 ? -59.688 21.538 4.739 1.00 16.01 170 GLY A N 1
ATOM 1258 C CA . GLY A 1 173 ? -60.077 22.598 5.680 1.00 17.70 170 GLY A CA 1
ATOM 1259 C C . GLY A 1 173 ? -59.617 22.312 7.095 1.00 19.20 170 GLY A C 1
ATOM 1260 O O . GLY A 1 173 ? -58.512 21.805 7.310 1.00 18.68 170 GLY A O 1
ATOM 1261 N N . ASP A 1 174 ? -60.489 22.629 8.051 1.00 21.09 171 ASP A N 1
ATOM 1262 C CA . ASP A 1 174 ? -60.200 22.535 9.493 1.00 22.50 171 ASP A CA 1
ATOM 1263 C C . ASP A 1 174 ? -59.801 21.142 9.960 1.00 21.99 171 ASP A C 1
ATOM 1264 O O . ASP A 1 174 ? -59.164 20.988 11.013 1.00 23.33 171 ASP A O 1
ATOM 1269 N N . GLU A 1 175 ? -60.197 20.121 9.210 1.00 21.27 172 GLU A N 1
ATOM 1270 C CA . GLU A 1 175 ? -59.914 18.739 9.588 1.00 21.00 172 GLU A CA 1
ATOM 1271 C C . GLU A 1 175 ? -58.434 18.335 9.498 1.00 20.96 172 GLU A C 1
ATOM 1272 O O . GLU A 1 175 ? -58.030 17.330 10.088 1.00 21.85 172 GLU A O 1
ATOM 1278 N N . ASP A 1 176 ? -57.632 19.082 8.737 1.00 19.64 173 ASP A N 1
ATOM 1279 C CA . ASP A 1 176 ? -56.204 18.794 8.651 1.00 19.17 173 ASP A CA 1
ATOM 1280 C C . ASP A 1 176 ? -55.499 20.126 8.480 1.00 18.90 173 ASP A C 1
ATOM 1281 O O . ASP A 1 176 ? -54.988 20.423 7.408 1.00 17.75 173 ASP A O 1
ATOM 1286 N N . PRO A 1 177 ? -55.503 20.953 9.540 1.00 19.97 174 PRO A N 1
ATOM 1287 C CA . PRO A 1 177 ? -55.157 22.369 9.372 1.00 20.22 174 PRO A CA 1
ATOM 1288 C C . PRO A 1 177 ? -53.734 22.660 8.876 1.00 20.38 174 PRO A C 1
ATOM 1289 O O . PRO A 1 177 ? -53.525 23.692 8.210 1.00 20.42 174 PRO A O 1
ATOM 1293 N N . ASP A 1 178 ? -52.778 21.768 9.143 1.00 20.37 175 ASP A N 1
ATOM 1294 C CA . ASP A 1 178 ? -51.400 21.962 8.650 1.00 20.52 175 ASP A CA 1
ATOM 1295 C C . ASP A 1 178 ? -51.352 21.940 7.117 1.00 18.98 175 ASP A C 1
ATOM 1296 O O . ASP A 1 178 ? -50.383 22.405 6.517 1.00 20.04 175 ASP A O 1
ATOM 1301 N N . PHE A 1 179 ? -52.398 21.396 6.493 1.00 16.70 176 PHE A N 1
ATOM 1302 C CA . PHE A 1 179 ? -52.441 21.237 5.030 1.00 15.87 176 PHE A CA 1
ATOM 1303 C C . PHE A 1 179 ? -53.639 21.927 4.396 1.00 15.28 176 PHE A C 1
ATOM 1304 O O . PHE A 1 179 ? -53.965 21.676 3.237 1.00 15.28 176 PHE A O 1
ATOM 1312 N N . ARG A 1 180 ? -54.267 22.830 5.152 1.00 16.25 177 ARG A N 1
ATOM 1313 C CA . ARG A 1 180 ? -55.398 23.619 4.684 1.00 16.32 177 ARG A CA 1
ATOM 1314 C C . ARG A 1 180 ? -55.142 24.223 3.301 1.00 16.25 177 ARG A C 1
ATOM 1315 O O . ARG A 1 180 ? -54.076 24.829 3.052 1.00 16.25 177 ARG A O 1
ATOM 1323 N N . GLY A 1 181 ? -56.102 24.041 2.398 1.00 15.41 178 GLY A N 1
ATOM 1324 C CA . GLY A 1 181 ? -55.963 24.588 1.053 1.00 15.49 178 GLY A CA 1
ATOM 1325 C C . GLY A 1 181 ? -55.324 23.651 0.050 1.00 14.26 178 GLY A C 1
ATOM 1326 O O . GLY A 1 181 ? -55.301 23.957 -1.139 1.00 15.85 178 GLY A O 1
ATOM 1327 N N . GLY A 1 182 ? -54.810 22.509 0.519 1.00 13.59 179 GLY A N 1
ATOM 1328 C CA . GLY A 1 182 ? -54.363 21.444 -0.365 1.00 12.81 179 GLY A CA 1
ATOM 1329 C C . GLY A 1 182 ? -55.536 20.600 -0.861 1.00 11.94 179 GLY A C 1
ATOM 1330 O O . GLY A 1 182 ? -56.703 20.857 -0.537 1.00 12.76 179 GLY A O 1
ATOM 1331 N N . SER A 1 183 ? -55.228 19.565 -1.634 1.00 11.24 180 SER A N 1
ATOM 1332 C CA . SER A 1 183 ? -56.247 18.663 -2.177 1.00 10.57 180 SER A CA 1
ATOM 1333 C C . SER A 1 183 ? -55.595 17.306 -2.427 1.00 10.25 180 SER A C 1
ATOM 1334 O O . SER A 1 183 ? -54.370 17.164 -2.318 1.00 12.00 180 SER A O 1
ATOM 1337 N N . TYR A 1 184 ? -56.427 16.325 -2.779 1.00 9.93 181 TYR A N 1
ATOM 1338 C CA . TYR A 1 184 ? -55.941 15.014 -3.208 1.00 9.66 181 TYR A CA 1
ATOM 1339 C C . TYR A 1 184 ? -56.510 14.756 -4.588 1.00 10.28 181 TYR A C 1
ATOM 1340 O O . TYR A 1 184 ? -57.723 14.923 -4.807 1.00 11.26 181 TYR A O 1
ATOM 1349 N N . VAL A 1 185 ? -55.631 14.362 -5.509 1.00 10.14 182 VAL A N 1
ATOM 1350 C CA . VAL A 1 185 ? -56.049 14.177 -6.899 1.00 9.95 182 VAL A CA 1
ATOM 1351 C C . VAL A 1 185 ? -55.719 12.774 -7.359 1.00 9.73 182 VAL A C 1
ATOM 1352 O O . VAL A 1 185 ? -54.669 12.228 -7.035 1.00 10.35 182 VAL A O 1
ATOM 1356 N N . ILE A 1 186 ? -56.674 12.180 -8.074 1.00 9.36 183 ILE A N 1
ATOM 1357 C CA . ILE A 1 186 ? -56.450 10.885 -8.700 1.00 9.70 183 ILE A CA 1
ATOM 1358 C C . ILE A 1 186 ? -56.581 11.074 -10.204 1.00 8.88 183 ILE A C 1
ATOM 1359 O O . ILE A 1 186 ? -57.504 11.744 -10.667 1.00 9.80 183 ILE A O 1
ATOM 1364 N N . VAL A 1 187 ? -55.672 10.441 -10.948 1.00 8.95 184 VAL A N 1
ATOM 1365 C CA . VAL A 1 187 ? -55.760 10.388 -12.412 1.00 8.94 184 VAL A CA 1
ATOM 1366 C C . VAL A 1 187 ? -55.918 8.941 -12.862 1.00 8.82 184 VAL A C 1
ATOM 1367 O O . VAL A 1 187 ? -55.358 8.019 -12.266 1.00 9.83 184 VAL A O 1
ATOM 1371 N N . GLN A 1 188 ? -56.674 8.767 -13.940 1.00 9.06 185 GLN A N 1
ATOM 1372 C CA . GLN A 1 188 ? -56.730 7.475 -14.643 1.00 9.04 185 GLN A CA 1
ATOM 1373 C C . GLN A 1 188 ? -56.888 7.770 -16.121 1.00 9.24 185 GLN A C 1
ATOM 1374 O O . GLN A 1 188 ? -57.816 8.478 -16.508 1.00 9.57 185 GLN A O 1
ATOM 1380 N N . LYS A 1 189 ? -56.009 7.202 -16.947 1.00 8.81 186 LYS A N 1
ATOM 1381 C CA . LYS A 1 189 ? -56.107 7.364 -18.402 1.00 9.27 186 LYS A CA 1
ATOM 1382 C C . LYS A 1 189 ? -56.959 6.227 -18.959 1.00 10.05 186 LYS A C 1
ATOM 1383 O O . LYS A 1 189 ? -56.551 5.063 -18.865 1.00 11.14 186 LYS A O 1
ATOM 1389 N N . TYR A 1 190 ? -58.124 6.548 -19.529 1.00 9.52 187 TYR A N 1
ATOM 1390 C CA . TYR A 1 190 ? -59.035 5.515 -20.072 1.00 9.97 187 TYR A CA 1
ATOM 1391 C C . TYR A 1 190 ? -59.008 5.494 -21.597 1.00 9.68 187 TYR A C 1
ATOM 1392 O O . TYR A 1 190 ? -58.993 6.542 -22.243 1.00 10.42 187 TYR A O 1
ATOM 1401 N N A LEU A 1 191 ? -59.020 4.286 -22.163 0.70 10.11 188 LEU A N 1
ATOM 1402 N N B LEU A 1 191 ? -59.027 4.285 -22.155 0.30 10.05 188 LEU A N 1
ATOM 1403 C CA A LEU A 1 191 ? -59.153 4.070 -23.611 0.70 10.81 188 LEU A CA 1
ATOM 1404 C CA B LEU A 1 191 ? -59.152 4.064 -23.595 0.30 10.27 188 LEU A CA 1
ATOM 1405 C C A LEU A 1 191 ? -60.471 3.365 -23.869 0.70 10.43 188 LEU A C 1
ATOM 1406 C C B LEU A 1 191 ? -60.470 3.358 -23.872 0.30 10.28 188 LEU A C 1
ATOM 1407 O O A LEU A 1 191 ? -60.845 2.429 -23.137 0.70 11.30 188 LEU A O 1
ATOM 1408 O O B LEU A 1 191 ? -60.838 2.418 -23.156 0.30 10.79 188 LEU A O 1
ATOM 1417 N N . HIS A 1 192 ? -61.178 3.807 -24.907 1.00 10.39 189 HIS A N 1
ATOM 1418 C CA . HIS A 1 192 ? -62.518 3.299 -25.211 1.00 10.42 189 HIS A CA 1
ATOM 1419 C C . HIS A 1 192 ? -62.569 2.284 -26.321 1.00 11.25 189 HIS A C 1
ATOM 1420 O O . HIS A 1 192 ? -61.761 2.326 -27.268 1.00 13.24 189 HIS A O 1
ATOM 1427 N N . ASP A 1 193 ? -63.542 1.384 -26.221 1.00 11.84 190 ASP A N 1
ATOM 1428 C CA . ASP A 1 193 ? -63.866 0.486 -27.335 1.00 12.34 190 ASP A CA 1
ATOM 1429 C C . ASP A 1 193 ? -65.010 1.124 -28.097 1.00 12.33 190 ASP A C 1
ATOM 1430 O O . ASP A 1 193 ? -66.192 0.907 -27.783 1.00 12.85 190 ASP A O 1
ATOM 1435 N N . MET A 1 194 ? -64.654 1.973 -29.070 1.00 12.46 191 MET A N 1
ATOM 1436 C CA . MET A 1 194 ? -65.682 2.739 -29.792 1.00 13.48 191 MET A CA 1
ATOM 1437 C C . MET A 1 194 ? -66.596 1.870 -30.646 1.00 13.87 191 MET A C 1
ATOM 1438 O O . MET A 1 194 ? -67.793 2.135 -30.746 1.00 14.28 191 MET A O 1
ATOM 1443 N N A SER A 1 195 ? -66.059 0.819 -31.254 0.50 15.05 192 SER A N 1
ATOM 1444 N N B SER A 1 195 ? -66.031 0.837 -31.261 0.50 15.02 192 SER A N 1
ATOM 1445 C CA A SER A 1 195 ? -66.904 -0.072 -32.055 0.50 15.83 192 SER A CA 1
ATOM 1446 C CA B SER A 1 195 ? -66.842 -0.096 -32.033 0.50 15.90 192 SER A CA 1
ATOM 1447 C C A SER A 1 195 ? -67.957 -0.790 -31.198 0.50 15.72 192 SER A C 1
ATOM 1448 C C B SER A 1 195 ? -67.957 -0.658 -31.152 0.50 15.69 192 SER A C 1
ATOM 1449 O O A SER A 1 195 ? -69.102 -0.969 -31.628 0.50 16.21 192 SER A O 1
ATOM 1450 O O B SER A 1 195 ? -69.139 -0.568 -31.510 0.50 16.09 192 SER A O 1
ATOM 1455 N N . ALA A 1 196 ? -67.580 -1.193 -29.986 1.00 15.12 193 ALA A N 1
ATOM 1456 C CA . ALA A 1 196 ? -68.544 -1.814 -29.057 1.00 15.16 193 ALA A CA 1
ATOM 1457 C C . ALA A 1 196 ? -69.570 -0.775 -28.604 1.00 13.88 193 ALA A C 1
ATOM 1458 O O . ALA A 1 196 ? -70.756 -1.041 -28.593 1.00 14.45 193 ALA A O 1
ATOM 1460 N N . TRP A 1 197 ? -69.117 0.423 -28.250 1.00 12.65 194 TRP A N 1
ATOM 1461 C CA . TRP A 1 197 ? -70.022 1.475 -27.807 1.00 11.92 194 TRP A CA 1
ATOM 1462 C C . TRP A 1 197 ? -71.035 1.815 -28.889 1.00 14.12 194 TRP A C 1
ATOM 1463 O O . TRP A 1 197 ? -72.220 1.987 -28.616 1.00 13.78 194 TRP A O 1
ATOM 1474 N N A ASN A 1 198 ? -70.553 2.012 -30.107 0.50 15.26 195 ASN A N 1
ATOM 1475 N N B ASN A 1 198 ? -70.570 1.788 -30.141 0.50 15.02 195 ASN A N 1
ATOM 1476 C CA A ASN A 1 198 ? -71.466 2.509 -31.115 0.50 16.56 195 ASN A CA 1
ATOM 1477 C CA B ASN A 1 198 ? -71.411 2.069 -31.317 0.50 16.36 195 ASN A CA 1
ATOM 1478 C C A ASN A 1 198 ? -72.342 1.382 -31.709 0.50 17.50 195 ASN A C 1
ATOM 1479 C C B ASN A 1 198 ? -72.547 1.098 -31.551 0.50 17.37 195 ASN A C 1
ATOM 1480 O O A ASN A 1 198 ? -73.130 1.659 -32.625 0.50 18.02 195 ASN A O 1
ATOM 1481 O O B ASN A 1 198 ? -73.573 1.442 -32.158 0.50 17.88 195 ASN A O 1
ATOM 1490 N N A THR A 1 199 ? -72.221 0.150 -31.167 0.50 17.56 196 THR A N 1
ATOM 1491 N N B THR A 1 199 ? -72.371 -0.117 -31.070 0.50 17.93 196 THR A N 1
ATOM 1492 C CA A THR A 1 199 ? -73.236 -0.945 -31.333 0.50 18.28 196 THR A CA 1
ATOM 1493 C CA B THR A 1 199 ? -73.385 -1.134 -31.290 0.50 18.75 196 THR A CA 1
ATOM 1494 C C A THR A 1 199 ? -74.545 -0.660 -30.574 0.50 17.13 196 THR A C 1
ATOM 1495 C C B THR A 1 199 ? -74.557 -0.999 -30.314 0.50 17.40 196 THR A C 1
ATOM 1496 O O A THR A 1 199 ? -75.638 -0.981 -31.071 0.50 17.30 196 THR A O 1
ATOM 1497 O O B THR A 1 199 ? -75.590 -1.688 -30.433 0.50 17.40 196 THR A O 1
ATOM 1504 N N . LEU A 1 200 ? -74.428 -0.063 -29.379 1.00 15.75 197 LEU A N 1
ATOM 1505 C CA . LEU A 1 200 ? -75.563 0.237 -28.509 1.00 14.89 197 LEU A CA 1
ATOM 1506 C C . LEU A 1 200 ? -76.451 1.270 -29.168 1.00 13.96 197 LEU A C 1
ATOM 1507 O O . LEU A 1 200 ? -75.977 2.147 -29.903 1.00 15.04 197 LEU A O 1
ATOM 1512 N N . SER A 1 201 ? -77.740 1.201 -28.875 1.00 12.81 198 SER A N 1
ATOM 1513 C CA . SER A 1 201 ? -78.647 2.289 -29.230 1.00 12.61 198 SER A CA 1
ATOM 1514 C C . SER A 1 201 ? -78.363 3.492 -28.329 1.00 12.39 198 SER A C 1
ATOM 1515 O O . SER A 1 201 ? -77.724 3.377 -27.270 1.00 12.50 198 SER A O 1
ATOM 1518 N N . THR A 1 202 ? -78.855 4.648 -28.742 1.00 12.59 199 THR A N 1
ATOM 1519 C CA . THR A 1 202 ? -78.745 5.836 -27.880 1.00 12.06 199 THR A CA 1
ATOM 1520 C C . THR A 1 202 ? -79.355 5.590 -26.495 1.00 11.46 199 THR A C 1
ATOM 1521 O O . THR A 1 202 ? -78.752 5.946 -25.472 1.00 11.11 199 THR A O 1
ATOM 1525 N N A GLU A 1 203 ? -80.505 4.928 -26.458 0.70 11.90 200 GLU A N 1
ATOM 1526 N N B GLU A 1 203 ? -80.551 4.988 -26.437 0.30 11.83 200 GLU A N 1
ATOM 1527 C CA A GLU A 1 203 ? -81.175 4.720 -25.188 0.70 12.21 200 GLU A CA 1
ATOM 1528 C CA B GLU A 1 203 ? -81.173 4.728 -25.126 0.30 12.05 200 GLU A CA 1
ATOM 1529 C C A GLU A 1 203 ? -80.398 3.761 -24.292 0.70 12.16 200 GLU A C 1
ATOM 1530 C C B GLU A 1 203 ? -80.311 3.805 -24.280 0.30 11.97 200 GLU A C 1
ATOM 1531 O O A GLU A 1 203 ? -80.368 3.943 -23.074 0.70 12.30 200 GLU A O 1
ATOM 1532 O O B GLU A 1 203 ? -80.139 4.048 -23.085 0.30 11.95 200 GLU A O 1
ATOM 1543 N N . GLU A 1 204 ? -79.759 2.753 -24.886 1.00 11.76 201 GLU A N 1
ATOM 1544 C CA . GLU A 1 204 ? -78.875 1.852 -24.118 1.00 12.18 201 GLU A CA 1
ATOM 1545 C C . GLU A 1 204 ? -77.688 2.655 -23.562 1.00 11.50 201 GLU A C 1
ATOM 1546 O O . GLU A 1 204 ? -77.314 2.481 -22.401 1.00 12.06 201 GLU A O 1
ATOM 1552 N N . GLN A 1 205 ? -77.098 3.540 -24.365 1.00 10.58 202 GLN A N 1
ATOM 1553 C CA . GLN A 1 205 ? -75.999 4.363 -23.861 1.00 10.57 202 GLN A CA 1
ATOM 1554 C C . GLN A 1 205 ? -76.455 5.288 -22.736 1.00 10.35 202 GLN A C 1
ATOM 1555 O O . GLN A 1 205 ? -75.720 5.487 -21.759 1.00 10.60 202 GLN A O 1
ATOM 1561 N N . GLU A 1 206 ? -77.649 5.851 -22.867 1.00 10.72 203 GLU A N 1
ATOM 1562 C CA . GLU A 1 206 ? -78.189 6.726 -21.820 1.00 10.96 203 GLU A CA 1
ATOM 1563 C C . GLU A 1 206 ? -78.365 5.974 -20.515 1.00 11.62 203 GLU A C 1
ATOM 1564 O O . GLU A 1 206 ? -78.138 6.541 -19.446 1.00 12.10 203 GLU A O 1
ATOM 1570 N N A ARG A 1 207 ? -78.765 4.703 -20.596 0.50 11.70 204 ARG A N 1
ATOM 1571 N N B ARG A 1 207 ? -78.774 4.707 -20.597 0.50 11.84 204 ARG A N 1
ATOM 1572 C CA A ARG A 1 207 ? -78.884 3.863 -19.396 0.50 12.00 204 ARG A CA 1
ATOM 1573 C CA B ARG A 1 207 ? -78.892 3.876 -19.395 0.50 12.29 204 ARG A CA 1
ATOM 1574 C C A ARG A 1 207 ? -77.534 3.498 -18.786 0.50 12.03 204 ARG A C 1
ATOM 1575 C C B ARG A 1 207 ? -77.532 3.537 -18.783 0.50 12.18 204 ARG A C 1
ATOM 1576 O O A ARG A 1 207 ? -77.431 3.296 -17.579 0.50 12.94 204 ARG A O 1
ATOM 1577 O O B ARG A 1 207 ? -77.418 3.416 -17.564 0.50 13.10 204 ARG A O 1
ATOM 1592 N N . VAL A 1 208 ? -76.500 3.410 -19.615 1.00 11.23 205 VAL A N 1
ATOM 1593 C CA . VAL A 1 208 ? -75.123 3.190 -19.114 1.00 10.84 205 VAL A CA 1
ATOM 1594 C C . VAL A 1 208 ? -74.650 4.435 -18.328 1.00 10.28 205 VAL A C 1
ATOM 1595 O O . VAL A 1 208 ? -74.089 4.316 -17.232 1.00 11.16 205 VAL A O 1
ATOM 1599 N N . ILE A 1 209 ? -74.873 5.626 -18.884 1.00 10.67 206 ILE A N 1
ATOM 1600 C CA . ILE A 1 209 ? -74.380 6.839 -18.250 1.00 10.49 206 ILE A CA 1
ATOM 1601 C C . ILE A 1 209 ? -75.274 7.312 -17.102 1.00 10.51 206 ILE A C 1
ATOM 1602 O O . ILE A 1 209 ? -74.777 7.655 -16.023 1.00 11.09 206 ILE A O 1
ATOM 1607 N N . GLY A 1 210 ? -76.582 7.384 -17.363 1.00 10.36 207 GLY A N 1
ATOM 1608 C CA . GLY A 1 210 ? -77.556 7.891 -16.412 1.00 10.59 207 GLY A CA 1
ATOM 1609 C C . GLY A 1 210 ? -78.138 9.252 -16.766 1.00 10.01 207 GLY A C 1
ATOM 1610 O O . GLY A 1 210 ? -78.823 9.862 -15.927 1.00 11.28 207 GLY A O 1
ATOM 1611 N N . ARG A 1 211 ? -77.883 9.737 -18.000 1.00 9.98 208 ARG A N 1
ATOM 1612 C CA . ARG A 1 211 ? -78.370 11.022 -18.503 1.00 9.93 208 ARG A CA 1
ATOM 1613 C C . ARG A 1 211 ? -78.722 10.832 -19.964 1.00 9.69 208 ARG A C 1
ATOM 1614 O O . ARG A 1 211 ? -78.204 9.914 -20.632 1.00 9.89 208 ARG A O 1
ATOM 1622 N N . THR A 1 212 ? -79.551 11.727 -20.479 1.00 10.45 209 THR A N 1
ATOM 1623 C CA . THR A 1 212 ? -79.852 11.707 -21.904 1.00 9.71 209 THR A CA 1
ATOM 1624 C C . THR A 1 212 ? -78.643 12.256 -22.688 1.00 10.12 209 THR A C 1
ATOM 1625 O O . THR A 1 212 ? -77.854 13.061 -22.179 1.00 9.97 209 THR A O 1
ATOM 1629 N N . LYS A 1 213 ? -78.507 11.800 -23.928 1.00 9.66 210 LYS A N 1
ATOM 1630 C CA . LYS A 1 213 ? -77.260 12.032 -24.650 1.00 9.49 210 LYS A CA 1
ATOM 1631 C C . LYS A 1 213 ? -77.166 13.433 -25.247 1.00 9.10 210 LYS A C 1
ATOM 1632 O O . LYS A 1 213 ? -76.328 14.220 -24.833 1.00 9.79 210 LYS A O 1
ATOM 1638 N N . LEU A 1 214 ? -78.016 13.770 -26.208 1.00 9.12 211 LEU A N 1
ATOM 1639 C CA . LEU A 1 214 ? -77.909 15.126 -26.758 1.00 9.69 211 LEU A CA 1
ATOM 1640 C C . LEU A 1 214 ? -78.212 16.182 -25.699 1.00 9.60 211 LEU A C 1
ATOM 1641 O O . LEU A 1 214 ? -77.485 17.180 -25.570 1.00 10.03 211 LEU A O 1
ATOM 1646 N N . GLU A 1 215 ? -79.281 15.969 -24.922 1.00 9.19 212 GLU A N 1
ATOM 1647 C CA . GLU A 1 215 ? -79.784 17.021 -24.036 1.00 9.54 212 GLU A CA 1
ATOM 1648 C C . GLU A 1 215 ? -79.127 17.034 -22.661 1.00 8.55 212 GLU A C 1
ATOM 1649 O O . GLU A 1 215 ? -79.313 18.005 -21.926 1.00 9.37 212 GLU A O 1
ATOM 1655 N N . ASN A 1 216 ? -78.371 15.992 -22.291 1.00 9.16 213 ASN A N 1
ATOM 1656 C CA . ASN A 1 216 ? -77.601 16.033 -21.033 1.00 8.84 213 ASN A CA 1
ATOM 1657 C C . ASN A 1 216 ? -78.493 16.242 -19.808 1.00 9.17 213 ASN A C 1
ATOM 1658 O O . ASN A 1 216 ? -78.136 17.006 -18.907 1.00 9.38 213 ASN A O 1
ATOM 1663 N N . VAL A 1 217 ? -79.649 15.576 -19.775 1.00 10.07 214 VAL A N 1
ATOM 1664 C CA . VAL A 1 217 ? -80.578 15.670 -18.629 1.00 11.68 214 VAL A CA 1
ATOM 1665 C C . VAL A 1 217 ? -80.538 14.367 -17.834 1.00 11.80 214 VAL A C 1
ATOM 1666 O O . VAL A 1 217 ? -80.616 13.292 -18.412 1.00 11.78 214 VAL A O 1
ATOM 1670 N N . GLU A 1 218 ? -80.438 14.444 -16.505 1.00 12.40 215 GLU A N 1
ATOM 1671 C CA . GLU A 1 218 ? -80.410 13.221 -15.703 1.00 13.59 215 GLU A CA 1
ATOM 1672 C C . GLU A 1 218 ? -81.701 12.425 -15.925 1.00 14.07 215 GLU A C 1
ATOM 1673 O O . GLU A 1 218 ? -82.802 12.998 -15.973 1.00 15.09 215 GLU A O 1
ATOM 1679 N N . LEU A 1 219 ? -81.579 11.107 -16.052 1.00 14.48 216 LEU A N 1
ATOM 1680 C CA . LEU A 1 219 ? -82.757 10.251 -16.180 1.00 16.09 216 LEU A CA 1
ATOM 1681 C C . LEU A 1 219 ? -83.639 10.369 -14.960 1.00 17.92 216 LEU A C 1
ATOM 1682 O O . LEU A 1 219 ? -83.132 10.590 -13.849 1.00 18.44 216 LEU A O 1
ATOM 1687 N N . ASP A 1 220 ? -84.945 10.232 -15.189 1.00 19.70 217 ASP A N 1
ATOM 1688 C CA . ASP A 1 220 ? -85.932 10.191 -14.107 1.00 23.04 217 ASP A CA 1
ATOM 1689 C C . ASP A 1 220 ? -85.577 9.078 -13.113 1.00 23.33 217 ASP A C 1
ATOM 1690 O O . ASP A 1 220 ? -84.984 8.060 -13.490 1.00 21.20 217 ASP A O 1
ATOM 1695 N N . ASP A 1 221 ? -85.994 9.248 -11.853 1.00 25.56 218 ASP A N 1
ATOM 1696 C CA . ASP A 1 221 ? -85.730 8.255 -10.816 1.00 27.61 218 ASP A CA 1
ATOM 1697 C C . ASP A 1 221 ? -86.211 6.862 -11.240 1.00 27.00 218 ASP A C 1
ATOM 1698 O O . ASP A 1 221 ? -85.501 5.875 -11.038 1.00 27.77 218 ASP A O 1
ATOM 1703 N N A ASP A 1 222 ? -87.388 6.799 -11.866 0.50 26.61 219 ASP A N 1
ATOM 1704 N N B ASP A 1 222 ? -87.399 6.791 -11.836 0.50 27.01 219 ASP A N 1
ATOM 1705 C CA A ASP A 1 222 ? -87.971 5.515 -12.281 0.50 26.32 219 ASP A CA 1
ATOM 1706 C CA B ASP A 1 222 ? -87.958 5.508 -12.273 0.50 27.03 219 ASP A CA 1
ATOM 1707 C C A ASP A 1 222 ? -87.394 4.959 -13.587 0.50 25.28 219 ASP A C 1
ATOM 1708 C C B ASP A 1 222 ? -87.118 4.859 -13.377 0.50 25.75 219 ASP A C 1
ATOM 1709 O O A ASP A 1 222 ? -87.790 3.885 -14.045 0.50 25.70 219 ASP A O 1
ATOM 1710 O O B ASP A 1 222 ? -87.057 3.635 -13.482 0.50 26.10 219 ASP A O 1
ATOM 1719 N N . ALA A 1 223 ? -86.445 5.688 -14.176 1.00 24.00 220 ALA A N 1
ATOM 1720 C CA . ALA A 1 223 ? -85.739 5.230 -15.385 1.00 22.45 220 ALA A CA 1
ATOM 1721 C C . ALA A 1 223 ? -84.233 5.039 -15.155 1.00 21.10 220 ALA A C 1
ATOM 1722 O O . ALA A 1 223 ? -83.533 4.579 -16.053 1.00 21.91 220 ALA A O 1
ATOM 1724 N N . GLN A 1 224 ? -83.760 5.410 -13.971 1.00 19.91 221 GLN A N 1
ATOM 1725 C CA . GLN A 1 224 ? -82.323 5.466 -13.663 1.00 18.52 221 GLN A CA 1
ATOM 1726 C C . GLN A 1 224 ? -81.827 4.094 -13.176 1.00 17.61 221 GLN A C 1
ATOM 1727 O O . GLN A 1 224 ? -82.205 3.662 -12.092 1.00 19.01 221 GLN A O 1
ATOM 1733 N N . PRO A 1 225 ? -80.980 3.402 -13.967 1.00 16.06 222 PRO A N 1
ATOM 1734 C CA . PRO A 1 225 ? -80.503 2.078 -13.498 1.00 16.30 222 PRO A CA 1
ATOM 1735 C C . PRO A 1 225 ? -79.641 2.135 -12.239 1.00 15.74 222 PRO A C 1
ATOM 1736 O O . PRO A 1 225 ? -78.956 3.120 -11.991 1.00 16.36 222 PRO A O 1
ATOM 1740 N N . SER A 1 226 ? -79.646 1.049 -11.475 1.00 15.81 223 SER A N 1
ATOM 1741 C CA . SER A 1 226 ? -78.848 0.977 -10.256 1.00 15.88 223 SER A CA 1
ATOM 1742 C C . SER A 1 226 ? -77.356 0.900 -10.555 1.00 15.64 223 SER A C 1
ATOM 1743 O O . SER A 1 226 ? -76.543 1.208 -9.687 1.00 16.41 223 SER A O 1
ATOM 1746 N N . ASN A 1 227 ? -77.006 0.496 -11.774 1.00 14.82 224 ASN A N 1
ATOM 1747 C CA . ASN A 1 227 ? -75.603 0.414 -12.181 1.00 14.93 224 ASN A CA 1
ATOM 1748 C C . ASN A 1 227 ? -75.208 1.451 -13.209 1.00 14.09 224 ASN A C 1
ATOM 1749 O O . ASN A 1 227 ? -74.173 1.296 -13.854 1.00 15.44 224 ASN A O 1
ATOM 1754 N N . SER A 1 228 ? -76.013 2.505 -13.366 1.00 13.35 225 SER A N 1
ATOM 1755 C CA . SER A 1 228 ? -75.557 3.618 -14.207 1.00 12.87 225 SER A CA 1
ATOM 1756 C C . SER A 1 228 ? -74.366 4.319 -13.540 1.00 12.17 225 SER A C 1
ATOM 1757 O O . SER A 1 228 ? -74.172 4.279 -12.313 1.00 12.44 225 SER A O 1
ATOM 1760 N N . HIS A 1 229 ? -73.579 4.974 -14.372 1.00 11.17 226 HIS A N 1
ATOM 1761 C CA . HIS A 1 229 ? -72.447 5.738 -13.900 1.00 10.50 226 HIS A CA 1
ATOM 1762 C C . HIS A 1 229 ? -72.887 6.794 -12.892 1.00 10.49 226 HIS A C 1
ATOM 1763 O O . HIS A 1 229 ? -72.239 6.948 -11.831 1.00 10.78 226 HIS A O 1
ATOM 1770 N N . VAL A 1 230 ? -73.984 7.506 -13.191 1.00 10.47 227 VAL A N 1
ATOM 1771 C CA . VAL A 1 230 ? -74.487 8.534 -12.281 1.00 11.32 227 VAL A CA 1
ATOM 1772 C C . VAL A 1 230 ? -74.842 7.905 -10.921 1.00 11.64 227 VAL A C 1
ATOM 1773 O O . VAL A 1 230 ? -74.467 8.443 -9.875 1.00 12.23 227 VAL A O 1
ATOM 1777 N N . THR A 1 231 ? -75.560 6.781 -10.922 1.00 11.64 228 THR A N 1
ATOM 1778 C CA . THR A 1 231 ? -75.959 6.202 -9.640 1.00 11.42 228 THR A CA 1
ATOM 1779 C C . THR A 1 231 ? -74.734 5.774 -8.832 1.00 11.09 228 THR A C 1
ATOM 1780 O O . THR A 1 231 ? -74.620 6.061 -7.616 1.00 11.45 228 THR A O 1
ATOM 1784 N N . LEU A 1 232 ? -73.806 5.088 -9.492 1.00 10.65 229 LEU A N 1
ATOM 1785 C CA . LEU A 1 232 ? -72.661 4.551 -8.756 1.00 9.97 229 LEU A CA 1
ATOM 1786 C C . LEU A 1 232 ? -71.727 5.660 -8.261 1.00 10.45 229 LEU A C 1
ATOM 1787 O O . LEU A 1 232 ? -71.067 5.513 -7.232 1.00 10.83 229 LEU A O 1
ATOM 1792 N N . ASN A 1 233 ? -71.696 6.788 -8.964 1.00 9.87 230 ASN A N 1
ATOM 1793 C CA . ASN A 1 233 ? -70.865 7.919 -8.538 1.00 9.75 230 ASN A CA 1
ATOM 1794 C C . ASN A 1 233 ? -71.572 8.964 -7.702 1.00 10.36 230 ASN A C 1
ATOM 1795 O O . ASN A 1 233 ? -70.990 10.023 -7.436 1.00 11.60 230 ASN A O 1
ATOM 1800 N N . THR A 1 234 ? -72.797 8.657 -7.261 1.00 10.60 231 THR A N 1
ATOM 1801 C CA . THR A 1 234 ? -73.507 9.507 -6.304 1.00 12.06 231 THR A CA 1
ATOM 1802 C C . THR A 1 234 ? -73.199 8.974 -4.918 1.00 11.99 231 THR A C 1
ATOM 1803 O O . THR A 1 234 ? -73.422 7.789 -4.638 1.00 13.75 231 THR A O 1
ATOM 1807 N N . ILE A 1 235 ? -72.657 9.846 -4.065 1.00 11.40 232 ILE A N 1
ATOM 1808 C CA . ILE A 1 235 ? -72.191 9.446 -2.726 1.00 11.34 232 ILE A CA 1
ATOM 1809 C C . ILE A 1 235 ? -73.021 10.156 -1.676 1.00 12.09 232 ILE A C 1
ATOM 1810 O O . ILE A 1 235 ? -72.905 11.387 -1.505 1.00 12.89 232 ILE A O 1
ATOM 1815 N N A VAL A 1 236 ? -73.851 9.372 -0.970 0.50 12.41 233 VAL A N 1
ATOM 1816 N N B VAL A 1 236 ? -73.841 9.401 -0.958 0.50 12.85 233 VAL A N 1
ATOM 1817 C CA A VAL A 1 236 ? -74.765 9.888 0.063 0.50 13.67 233 VAL A CA 1
ATOM 1818 C CA B VAL A 1 236 ? -74.659 10.010 0.073 0.50 14.40 233 VAL A CA 1
ATOM 1819 C C A VAL A 1 236 ? -74.383 9.313 1.420 0.50 13.70 233 VAL A C 1
ATOM 1820 C C B VAL A 1 236 ? -74.289 9.353 1.382 0.50 14.14 233 VAL A C 1
ATOM 1821 O O A VAL A 1 236 ? -74.294 8.092 1.571 0.50 14.82 233 VAL A O 1
ATOM 1822 O O B VAL A 1 236 ? -74.060 8.141 1.444 0.50 15.12 233 VAL A O 1
ATOM 1829 N N . ASP A 1 237 ? -74.167 10.183 2.408 1.00 13.79 234 ASP A N 1
ATOM 1830 C CA . ASP A 1 237 ? -73.815 9.707 3.756 1.00 14.43 234 ASP A CA 1
ATOM 1831 C C . ASP A 1 237 ? -75.068 9.367 4.581 1.00 15.80 234 ASP A C 1
ATOM 1832 O O . ASP A 1 237 ? -76.197 9.506 4.107 1.00 16.10 234 ASP A O 1
ATOM 1837 N N A ASP A 1 238 ? -74.864 8.899 5.802 0.50 16.12 235 ASP A N 1
ATOM 1838 N N B ASP A 1 238 ? -74.846 8.936 5.823 0.50 16.54 235 ASP A N 1
ATOM 1839 C CA A ASP A 1 238 ? -75.993 8.488 6.624 0.50 16.76 235 ASP A CA 1
ATOM 1840 C CA B ASP A 1 238 ? -75.930 8.519 6.722 0.50 17.51 235 ASP A CA 1
ATOM 1841 C C A ASP A 1 238 ? -76.933 9.645 6.994 0.50 17.61 235 ASP A C 1
ATOM 1842 C C B ASP A 1 238 ? -76.815 9.650 7.250 0.50 18.16 235 ASP A C 1
ATOM 1843 O O A ASP A 1 238 ? -78.110 9.402 7.279 0.50 18.30 235 ASP A O 1
ATOM 1844 O O B ASP A 1 238 ? -77.808 9.402 7.938 0.50 19.05 235 ASP A O 1
ATOM 1853 N N . ASP A 1 239 ? -76.428 10.885 6.965 1.00 18.27 236 ASP A N 1
ATOM 1854 C CA . ASP A 1 239 ? -77.241 12.066 7.285 1.00 20.26 236 ASP A CA 1
ATOM 1855 C C . ASP A 1 239 ? -77.969 12.573 6.043 1.00 20.32 236 ASP A C 1
ATOM 1856 O O . ASP A 1 239 ? -78.665 13.613 6.114 1.00 22.11 236 ASP A O 1
ATOM 1861 N N . GLY A 1 240 ? -77.800 11.887 4.907 1.00 19.84 237 GLY A N 1
ATOM 1862 C CA . GLY A 1 240 ? -78.430 12.305 3.653 1.00 20.35 237 GLY A CA 1
ATOM 1863 C C . GLY A 1 240 ? -77.655 13.383 2.916 1.00 20.35 237 GLY A C 1
ATOM 1864 O O . GLY A 1 240 ? -78.142 13.901 1.904 1.00 22.41 237 GLY A O 1
ATOM 1865 N N . VAL A 1 241 ? -76.479 13.746 3.431 1.00 19.13 238 VAL A N 1
ATOM 1866 C CA . VAL A 1 241 ? -75.624 14.744 2.776 1.00 18.55 238 VAL A CA 1
ATOM 1867 C C . VAL A 1 241 ? -74.855 14.077 1.626 1.00 16.93 238 VAL A C 1
ATOM 1868 O O . VAL A 1 241 ? -74.277 12.976 1.781 1.00 16.81 238 VAL A O 1
ATOM 1872 N N A GLU A 1 242 ? -74.825 14.774 0.497 0.50 16.58 239 GLU A N 1
ATOM 1873 N N B GLU A 1 242 ? -74.845 14.710 0.456 0.50 16.34 239 GLU A N 1
ATOM 1874 C CA A GLU A 1 242 ? -74.111 14.328 -0.684 0.50 15.59 239 GLU A CA 1
ATOM 1875 C CA B GLU A 1 242 ? -74.114 14.158 -0.693 0.50 15.09 239 GLU A CA 1
ATOM 1876 C C A GLU A 1 242 ? -72.666 14.811 -0.664 0.50 14.96 239 GLU A C 1
ATOM 1877 C C B GLU A 1 242 ? -72.768 14.844 -0.900 0.50 14.80 239 GLU A C 1
ATOM 1878 O O A GLU A 1 242 ? -72.354 15.857 -0.082 0.50 14.75 239 GLU A O 1
ATOM 1879 O O B GLU A 1 242 ? -72.634 16.051 -0.691 0.50 15.36 239 GLU A O 1
ATOM 1890 N N . HIS A 1 243 ? -71.780 14.036 -1.283 1.00 13.69 240 HIS A N 1
ATOM 1891 C CA . HIS A 1 243 ? -70.376 14.421 -1.344 1.00 13.11 240 HIS A CA 1
ATOM 1892 C C . HIS A 1 243 ? -69.892 14.389 -2.774 1.00 12.55 240 HIS A C 1
ATOM 1893 O O . HIS A 1 243 ? -70.045 13.377 -3.474 1.00 13.96 240 HIS A O 1
ATOM 1900 N N . ASP A 1 244 ? -69.318 15.508 -3.201 1.00 11.96 241 ASP A N 1
ATOM 1901 C CA . ASP A 1 244 ? -68.865 15.664 -4.569 1.00 11.37 241 ASP A CA 1
ATOM 1902 C C . ASP A 1 244 ? -67.358 15.583 -4.688 1.00 10.74 241 ASP A C 1
ATOM 1903 O O . ASP A 1 244 ? -66.625 15.799 -3.702 1.00 12.21 241 ASP A O 1
ATOM 1908 N N . ILE A 1 245 ? -66.894 15.281 -5.904 1.00 10.24 242 ILE A N 1
ATOM 1909 C CA . ILE A 1 245 ? -65.514 15.550 -6.281 1.00 10.53 242 ILE A CA 1
ATOM 1910 C C . ILE A 1 245 ? -65.518 16.577 -7.406 1.00 10.22 242 ILE A C 1
ATOM 1911 O O . ILE A 1 245 ? -66.570 16.853 -8.004 1.00 11.23 242 ILE A O 1
ATOM 1916 N N . LEU A 1 246 ? -64.344 17.129 -7.712 1.00 10.02 243 LEU A N 1
ATOM 1917 C CA . LEU A 1 246 ? -64.221 18.127 -8.777 1.00 10.46 243 LEU A CA 1
ATOM 1918 C C . LEU A 1 246 ? -63.411 17.484 -9.909 1.00 9.72 243 LEU A C 1
ATOM 1919 O O . LEU A 1 246 ? -62.231 17.156 -9.733 1.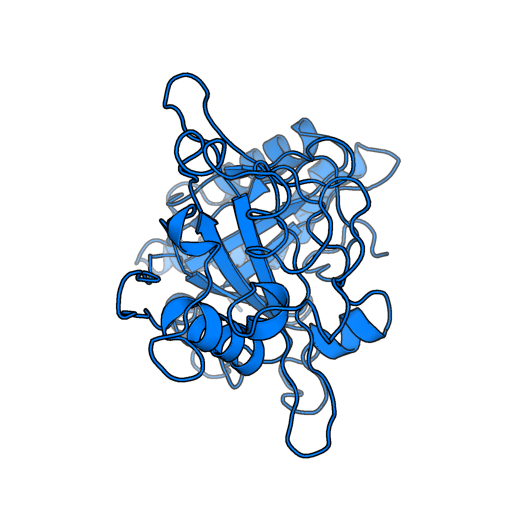00 11.08 243 LEU A O 1
ATOM 1924 N N . ARG A 1 247 ? -64.067 17.280 -11.058 1.00 10.26 244 ARG A N 1
ATOM 1925 C CA . ARG A 1 247 ? -63.458 16.562 -12.191 1.00 10.39 244 ARG A CA 1
ATOM 1926 C C . ARG A 1 247 ? -63.090 17.514 -13.312 1.00 11.58 244 ARG A C 1
ATOM 1927 O O . ARG A 1 247 ? -63.711 18.565 -13.492 1.00 13.28 244 ARG A O 1
ATOM 1935 N N . ASP A 1 248 ? -62.079 17.146 -14.082 1.00 11.38 245 ASP A N 1
ATOM 1936 C CA . ASP A 1 248 ? -61.645 18.034 -15.185 1.00 13.43 245 ASP A CA 1
ATOM 1937 C C . ASP A 1 248 ? -61.231 17.188 -16.381 1.00 13.07 245 ASP A C 1
ATOM 1938 O O . ASP A 1 248 ? -60.147 17.386 -16.957 1.00 13.71 245 ASP A O 1
ATOM 1943 N N A ASN A 1 249 ? -62.081 16.238 -16.747 0.60 13.55 246 ASN A N 1
ATOM 1944 N N B ASN A 1 249 ? -62.086 16.222 -16.729 0.40 13.39 246 ASN A N 1
ATOM 1945 C CA A ASN A 1 249 ? -61.734 15.296 -17.811 0.60 13.41 246 ASN A CA 1
ATOM 1946 C CA B ASN A 1 249 ? -61.810 15.248 -17.799 0.40 13.14 246 ASN A CA 1
ATOM 1947 C C A ASN A 1 249 ? -61.538 15.955 -19.161 0.60 12.46 246 ASN A C 1
ATOM 1948 C C B ASN A 1 249 ? -61.584 15.913 -19.162 0.40 12.36 246 ASN A C 1
ATOM 1949 O O A ASN A 1 249 ? -62.144 16.981 -19.476 0.60 13.27 246 ASN A O 1
ATOM 1950 O O B ASN A 1 249 ? -62.190 16.942 -19.466 0.40 12.94 246 ASN A O 1
ATOM 1959 N N . MET A 1 250 ? -60.714 15.325 -19.979 1.00 11.05 247 MET A N 1
ATOM 1960 C CA . MET A 1 250 ? -60.469 15.823 -21.338 1.00 10.65 247 MET A CA 1
ATOM 1961 C C . MET A 1 250 ? -60.317 14.664 -22.297 1.00 9.76 247 MET A C 1
ATOM 1962 O O . MET A 1 250 ? -59.889 13.580 -21.911 1.00 11.42 247 MET A O 1
ATOM 1967 N N . ALA A 1 251 ? -60.663 14.918 -23.561 1.00 10.69 248 ALA A N 1
ATOM 1968 C CA . ALA A 1 251 ? -60.501 13.937 -24.624 1.00 9.26 248 ALA A CA 1
ATOM 1969 C C . ALA A 1 251 ? -59.061 13.896 -25.124 1.00 9.17 248 ALA A C 1
ATOM 1970 O O . ALA A 1 251 ? -58.330 14.884 -25.064 1.00 9.88 248 ALA A O 1
ATOM 1972 N N . PHE A 1 252 ? -58.665 12.740 -25.635 1.00 9.47 249 PHE A N 1
ATOM 1973 C CA . PHE A 1 252 ? -57.371 12.614 -26.309 1.00 9.82 249 PHE A CA 1
ATOM 1974 C C . PHE A 1 252 ? -57.447 11.435 -27.262 1.00 9.49 249 PHE A C 1
ATOM 1975 O O . PHE A 1 252 ? -58.379 10.624 -27.197 1.00 9.30 249 PHE A O 1
ATOM 1983 N N . GLY A 1 253 ? -56.472 11.306 -28.157 1.00 10.73 250 GLY A N 1
ATOM 1984 C CA . GLY A 1 253 ? -56.432 10.076 -28.946 1.00 11.67 250 GLY A CA 1
ATOM 1985 C C . GLY A 1 253 ? -55.524 10.106 -30.147 1.00 11.74 250 GLY A C 1
ATOM 1986 O O . GLY A 1 253 ? -54.821 11.095 -30.392 1.00 12.96 250 GLY A O 1
ATOM 1987 N N A SER A 1 254 ? -55.521 8.985 -30.863 0.70 10.89 251 SER A N 1
ATOM 1988 N N B SER A 1 254 ? -55.532 9.002 -30.893 0.30 11.75 251 SER A N 1
ATOM 1989 C CA A SER A 1 254 ? -54.704 8.786 -32.058 0.70 11.98 251 SER A CA 1
ATOM 1990 C CA B SER A 1 254 ? -54.673 8.818 -32.066 0.30 12.25 251 SER A CA 1
ATOM 1991 C C A SER A 1 254 ? -55.562 7.959 -32.991 0.70 12.09 251 SER A C 1
ATOM 1992 C C B SER A 1 254 ? -55.381 7.909 -33.061 0.30 12.13 251 SER A C 1
ATOM 1993 O O A SER A 1 254 ? -55.990 6.837 -32.647 0.70 12.93 251 SER A O 1
ATOM 1994 O O B SER A 1 254 ? -55.522 6.697 -32.821 0.30 11.94 251 SER A O 1
ATOM 1999 N N . LEU A 1 255 ? -55.811 8.496 -34.180 1.00 11.90 252 LEU A N 1
ATOM 2000 C CA . LEU A 1 255 ? -56.680 7.808 -35.149 1.00 12.84 252 LEU A CA 1
ATOM 2001 C C . LEU A 1 255 ? -56.045 6.542 -35.745 1.00 14.60 252 LEU A C 1
ATOM 2002 O O . LEU A 1 255 ? -56.722 5.532 -35.913 1.00 16.53 252 LEU A O 1
ATOM 2007 N N A GLY A 1 256 ? -54.728 6.624 -35.936 0.50 15.12 253 GLY A N 1
ATOM 2008 N N B GLY A 1 256 ? -54.779 6.586 -36.124 0.50 15.07 253 GLY A N 1
ATOM 2009 C CA A GLY A 1 256 ? -53.892 5.544 -36.477 0.50 17.04 253 GLY A CA 1
ATOM 2010 C CA B GLY A 1 256 ? -54.206 5.442 -36.860 0.50 16.62 253 GLY A CA 1
ATOM 2011 C C A GLY A 1 256 ? -53.599 4.418 -35.503 0.50 18.18 253 GLY A C 1
ATOM 2012 C C B GLY A 1 256 ? -54.216 4.178 -36.014 0.50 17.54 253 GLY A C 1
ATOM 2013 O O A GLY A 1 256 ? -53.154 3.347 -35.923 0.50 18.17 253 GLY A O 1
ATOM 2014 O O B GLY A 1 256 ? -54.434 3.063 -36.496 0.50 17.89 253 GLY A O 1
ATOM 2015 N N A GLU A 1 257 ? -53.830 4.648 -34.208 0.70 19.09 254 GLU A N 1
ATOM 2016 N N B GLU A 1 257 ? -53.999 4.378 -34.716 0.30 18.42 254 GLU A N 1
ATOM 2017 C CA A GLU A 1 257 ? -53.743 3.574 -33.216 0.70 19.87 254 GLU A CA 1
ATOM 2018 C CA B GLU A 1 257 ? -53.825 3.294 -33.748 0.30 19.21 254 GLU A CA 1
ATOM 2019 C C A GLU A 1 257 ? -55.142 3.130 -32.771 0.70 19.65 254 GLU A C 1
ATOM 2020 C C B GLU A 1 257 ? -55.119 3.021 -32.974 0.30 19.09 254 GLU A C 1
ATOM 2021 O O A GLU A 1 257 ? -55.262 2.256 -31.893 0.70 20.66 254 GLU A O 1
ATOM 2022 O O B GLU A 1 257 ? -55.127 2.234 -32.020 0.30 19.64 254 GLU A O 1
ATOM 2033 N N . ALA A 1 258 ? -56.195 3.691 -33.398 1.00 18.55 255 ALA A N 1
ATOM 2034 C CA . ALA A 1 258 ? -57.572 3.502 -32.914 1.00 18.12 255 ALA A CA 1
ATOM 2035 C C . ALA A 1 258 ? -57.658 3.723 -31.392 1.00 16.49 255 ALA A C 1
ATOM 2036 O O . ALA A 1 258 ? -58.287 2.936 -30.654 1.00 17.64 255 ALA A O 1
ATOM 2038 N N . GLU A 1 259 ? -57.009 4.793 -30.939 1.00 15.56 256 GLU A N 1
ATOM 2039 C CA . GLU A 1 259 ? -56.995 5.164 -29.531 1.00 14.58 256 GLU A CA 1
ATOM 2040 C C . GLU A 1 259 ? -57.912 6.356 -29.343 1.00 12.40 256 GLU A C 1
ATOM 2041 O O . GLU A 1 259 ? -57.657 7.458 -29.853 1.00 12.19 256 GLU A O 1
ATOM 2047 N N . TYR A 1 260 ? -58.999 6.123 -28.616 1.00 10.48 257 TYR A N 1
ATOM 2048 C CA . TYR A 1 260 ? -59.995 7.145 -28.333 1.00 9.93 257 TYR A CA 1
ATOM 2049 C C . TYR A 1 260 ? -60.095 7.181 -26.826 1.00 10.14 257 TYR A C 1
ATOM 2050 O O . TYR A 1 260 ? -60.530 6.199 -26.219 1.00 11.43 257 TYR A O 1
ATOM 2059 N N . GLY A 1 261 ? -59.645 8.279 -26.226 1.00 9.37 258 GLY A N 1
ATOM 2060 C CA . GLY A 1 261 ? -59.443 8.310 -24.774 1.00 10.13 258 GLY A CA 1
ATOM 2061 C C . GLY A 1 261 ? -60.215 9.367 -24.021 1.00 9.62 258 GLY A C 1
ATOM 2062 O O . GLY A 1 261 ? -60.562 10.409 -24.589 1.00 9.66 258 GLY A O 1
ATOM 2063 N N . THR A 1 262 ? -60.466 9.074 -22.735 1.00 8.80 259 THR A N 1
ATOM 2064 C CA . THR A 1 262 ? -60.924 10.072 -21.759 1.00 8.71 259 THR A CA 1
ATOM 2065 C C . THR A 1 262 ? -59.877 10.076 -20.668 1.00 8.37 259 THR A C 1
ATOM 2066 O O . THR A 1 262 ? -59.586 9.021 -20.076 1.00 9.65 259 THR A O 1
ATOM 2070 N N . TYR A 1 263 ? -59.291 11.240 -20.400 1.00 8.68 260 TYR A N 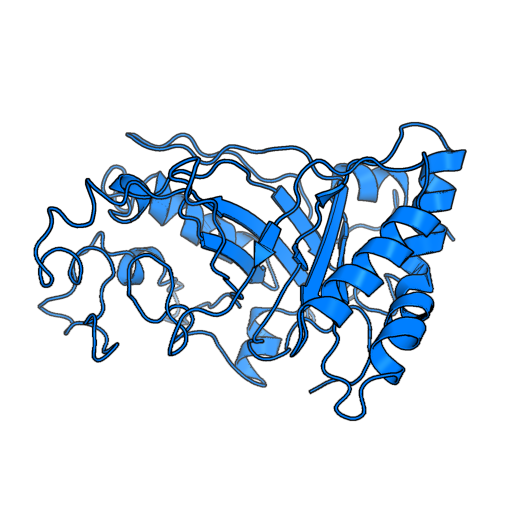1
ATOM 2071 C CA . TYR A 1 263 ? -58.357 11.334 -19.284 1.00 8.59 260 TYR A CA 1
ATOM 2072 C C . TYR A 1 263 ? -59.153 11.777 -18.062 1.00 9.06 260 TYR A C 1
ATOM 2073 O O . TYR A 1 263 ? -59.672 12.899 -18.051 1.00 10.09 260 TYR A O 1
ATOM 2082 N N . PHE A 1 264 ? -59.280 10.893 -17.070 1.00 8.80 261 PHE A N 1
ATOM 2083 C CA . PHE A 1 264 ? -59.981 11.223 -15.831 1.00 9.01 261 PHE A CA 1
ATOM 2084 C C . PHE A 1 264 ? -59.035 11.916 -14.847 1.00 8.73 261 PHE A C 1
ATOM 2085 O O . PHE A 1 264 ? -57.925 11.427 -14.586 1.00 9.10 261 PHE A O 1
ATOM 2093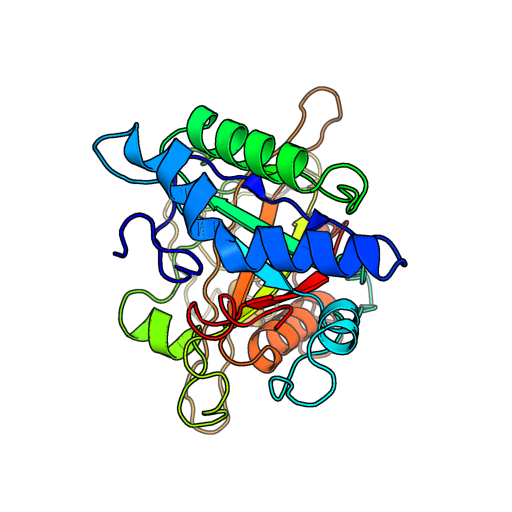 N N . ILE A 1 265 ? -59.494 13.034 -14.294 1.00 8.31 262 ILE A N 1
ATOM 2094 C CA . ILE A 1 265 ? -58.769 13.677 -13.189 1.00 9.13 262 ILE A CA 1
ATOM 2095 C C . ILE A 1 265 ? -59.803 14.170 -12.203 1.00 8.84 262 ILE A C 1
ATOM 2096 O O . ILE A 1 265 ? -60.762 14.850 -12.589 1.00 10.11 262 ILE A O 1
ATOM 2101 N N . GLY A 1 266 ? -59.625 13.805 -10.923 1.00 8.80 263 GLY A N 1
ATOM 2102 C CA . GLY A 1 266 ? -60.637 14.144 -9.913 1.00 9.28 263 GLY A CA 1
ATOM 2103 C C . GLY A 1 266 ? -59.980 14.603 -8.631 1.00 8.86 263 GLY A C 1
ATOM 2104 O O . GLY A 1 266 ? -59.132 13.883 -8.081 1.00 10.13 263 GLY A O 1
ATOM 2105 N N . TYR A 1 267 ? -60.408 15.774 -8.151 1.00 8.84 264 TYR A N 1
ATOM 2106 C CA . TYR A 1 267 ? -59.886 16.387 -6.925 1.00 9.22 264 TYR A CA 1
ATOM 2107 C C . TYR A 1 267 ? -60.895 16.242 -5.793 1.00 9.54 264 TYR A C 1
ATOM 2108 O O . TYR A 1 267 ? -62.104 16.386 -6.004 1.00 9.98 264 TYR A O 1
ATOM 2117 N N . ALA A 1 268 ? -60.378 16.021 -4.581 1.00 9.91 265 ALA A N 1
ATOM 2118 C CA . ALA A 1 268 ? -61.243 15.901 -3.405 1.00 9.96 265 ALA A CA 1
ATOM 2119 C C . ALA A 1 268 ? -60.469 16.316 -2.165 1.00 10.84 265 ALA A C 1
ATOM 2120 O O . ALA A 1 268 ? -59.242 16.121 -2.100 1.00 11.00 265 ALA A O 1
ATOM 2122 N N . LYS A 1 269 ? -61.177 16.857 -1.168 1.00 11.14 266 LYS A N 1
ATOM 2123 C CA . LYS A 1 269 ? -60.511 17.196 0.098 1.00 11.85 266 LYS A CA 1
ATOM 2124 C C . LYS A 1 269 ? -60.085 15.980 0.900 1.00 11.79 266 LYS A C 1
ATOM 2125 O O . LYS A 1 269 ? -59.249 16.084 1.792 1.00 12.61 266 LYS A O 1
ATOM 2131 N N . ASP A 1 270 ? -60.654 14.834 0.565 1.00 12.22 267 ASP A N 1
ATOM 2132 C CA . ASP A 1 270 ? -60.346 13.586 1.248 1.00 12.46 267 ASP A CA 1
ATOM 2133 C C . ASP A 1 270 ? -60.501 12.494 0.188 1.00 12.43 267 ASP A C 1
ATOM 2134 O O . ASP A 1 270 ? -61.577 12.371 -0.401 1.00 12.75 267 ASP A O 1
ATOM 2139 N N . PRO A 1 271 ? -59.425 11.735 -0.088 1.00 12.46 268 PRO A N 1
ATOM 2140 C CA . PRO A 1 271 ? -59.517 10.736 -1.160 1.00 12.68 268 PRO A CA 1
ATOM 2141 C C . PRO A 1 271 ? -60.520 9.609 -0.833 1.00 12.55 268 PRO A C 1
ATOM 2142 O O . PRO A 1 271 ? -60.879 8.841 -1.728 1.00 12.46 268 PRO A O 1
ATOM 2146 N N . ALA A 1 272 ? -61.023 9.548 0.402 1.00 11.80 269 ALA A N 1
ATOM 2147 C CA . ALA A 1 272 ? -62.077 8.579 0.736 1.00 12.47 269 ALA A CA 1
ATOM 2148 C C . ALA A 1 272 ? -63.294 8.705 -0.201 1.00 11.12 269 ALA A C 1
ATOM 2149 O O . ALA A 1 272 ? -63.941 7.704 -0.536 1.00 12.07 269 ALA A O 1
ATOM 2151 N N . VAL A 1 273 ? -63.624 9.935 -0.623 1.00 11.07 270 VAL A N 1
ATOM 2152 C CA . VAL A 1 273 ? -64.783 10.105 -1.504 1.00 11.20 270 VAL A CA 1
ATOM 2153 C C . VAL A 1 273 ? -64.485 9.497 -2.874 1.00 10.30 270 VAL A C 1
ATOM 2154 O O . VAL A 1 273 ? -65.234 8.656 -3.372 1.00 10.19 270 VAL A O 1
ATOM 2158 N N . THR A 1 274 ? -63.378 9.927 -3.490 1.00 9.99 271 THR A N 1
ATOM 2159 C CA . THR A 1 274 ? -62.981 9.414 -4.814 1.00 9.87 271 THR A CA 1
ATOM 2160 C C . THR A 1 274 ? -62.796 7.899 -4.786 1.00 9.66 271 THR A C 1
ATOM 2161 O O . THR A 1 274 ? -63.195 7.189 -5.728 1.00 10.28 271 THR A O 1
ATOM 2165 N N . GLU A 1 275 ? -62.209 7.391 -3.699 1.00 9.56 272 GLU A N 1
ATOM 2166 C CA . GLU A 1 275 ? -61.974 5.952 -3.578 1.00 9.48 272 GLU A CA 1
ATOM 2167 C C . GLU A 1 275 ? -63.259 5.156 -3.473 1.00 9.28 272 GLU A C 1
ATOM 2168 O O . GLU A 1 275 ? -63.345 4.059 -4.033 1.00 10.33 272 GLU A O 1
ATOM 2174 N N . LEU A 1 276 ? -64.254 5.693 -2.757 1.00 9.46 273 LEU A N 1
ATOM 2175 C CA . LEU A 1 276 ? -65.566 5.034 -2.663 1.00 9.88 273 LEU A CA 1
ATOM 2176 C C . LEU A 1 276 ? -66.277 5.030 -4.020 1.00 9.81 273 LEU A C 1
ATOM 2177 O O . LEU A 1 276 ? -66.863 4.012 -4.410 1.00 10.44 273 LEU A O 1
ATOM 2182 N N . MET A 1 277 ? -66.202 6.147 -4.764 1.00 9.43 274 MET A N 1
ATOM 2183 C CA . MET A 1 277 ? -66.717 6.167 -6.138 1.00 9.12 274 MET A CA 1
ATOM 2184 C C . MET A 1 277 ? -66.073 5.056 -6.967 1.00 9.69 274 MET A C 1
ATOM 2185 O O . MET A 1 277 ? -66.782 4.278 -7.646 1.00 9.02 274 MET A O 1
ATOM 2190 N N . LEU A 1 278 ? -64.738 4.958 -6.887 1.00 8.84 275 LEU A N 1
ATOM 2191 C CA . LEU A 1 278 ? -64.029 3.944 -7.667 1.00 9.17 275 LEU A CA 1
ATOM 2192 C C . LEU A 1 278 ? -64.447 2.532 -7.240 1.00 9.33 275 LEU A C 1
ATOM 2193 O O . LEU A 1 278 ? -64.597 1.641 -8.095 1.00 9.69 275 LEU A O 1
ATOM 2198 N N . ARG A 1 279 ? -64.614 2.296 -5.932 1.00 9.35 276 ARG A N 1
ATOM 2199 C CA . ARG A 1 279 ? -65.064 0.974 -5.511 1.00 9.72 276 ARG A CA 1
ATOM 2200 C C . ARG A 1 279 ? -66.443 0.647 -6.057 1.00 9.81 276 ARG A C 1
ATOM 2201 O O . ARG A 1 279 ? -66.708 -0.466 -6.517 1.00 10.65 276 ARG A O 1
ATOM 2209 N N . ARG A 1 280 ? -67.346 1.615 -5.964 1.00 10.10 277 ARG A N 1
ATOM 2210 C CA . ARG A 1 280 ? -68.696 1.386 -6.492 1.00 10.46 277 ARG A CA 1
ATOM 2211 C C . ARG A 1 280 ? -68.631 1.110 -7.999 1.00 10.19 277 ARG A C 1
ATOM 2212 O O . ARG A 1 280 ? -69.308 0.203 -8.483 1.00 10.37 277 ARG A O 1
ATOM 2220 N N . MET A 1 281 ? -67.786 1.846 -8.724 1.00 9.93 278 MET A N 1
ATOM 2221 C CA . MET A 1 281 ? -67.669 1.625 -10.182 1.00 10.19 278 MET A CA 1
ATOM 2222 C C . MET A 1 281 ? -67.089 0.254 -10.529 1.00 9.95 278 MET A C 1
ATOM 2223 O O . MET A 1 281 ? -67.653 -0.467 -11.368 1.00 10.63 278 MET A O 1
ATOM 2228 N N . PHE A 1 282 ? -65.958 -0.092 -9.910 1.00 9.94 279 PHE A N 1
ATOM 2229 C CA . PHE A 1 282 ? -65.224 -1.282 -10.319 1.00 10.23 279 PHE A CA 1
ATOM 2230 C C . PHE A 1 282 ? -65.705 -2.555 -9.633 1.00 11.05 279 PHE A C 1
ATOM 2231 O O . PHE A 1 282 ? -65.747 -3.616 -10.266 1.00 11.36 279 PHE A O 1
ATOM 2239 N N . LEU A 1 283 ? -66.033 -2.458 -8.344 1.00 11.06 280 LEU A N 1
ATOM 2240 C CA . LEU A 1 283 ? -66.459 -3.633 -7.561 1.00 11.30 280 LEU A CA 1
ATOM 2241 C C . LEU A 1 283 ? -67.959 -3.803 -7.622 1.00 11.89 280 LEU A C 1
ATOM 2242 O O . LEU A 1 283 ? -68.461 -4.940 -7.541 1.00 13.53 280 LEU A O 1
ATOM 2247 N N . GLY A 1 284 ? -68.683 -2.692 -7.796 1.00 11.71 281 GLY A N 1
ATOM 2248 C CA . GLY A 1 284 ? -70.143 -2.728 -7.863 1.00 12.39 281 GLY A CA 1
ATOM 2249 C C . GLY A 1 284 ? -70.852 -2.508 -6.551 1.00 12.84 281 GLY A C 1
ATOM 2250 O O . GLY A 1 284 ? -70.334 -2.871 -5.483 1.00 13.54 281 GLY A O 1
ATOM 2251 N N . GLU A 1 285 ? -72.051 -1.929 -6.632 1.00 12.67 282 GLU A N 1
ATOM 2252 C CA . GLU A 1 285 ? -72.958 -1.870 -5.482 1.00 13.88 282 GLU A CA 1
ATOM 2253 C C . GLU A 1 285 ? -74.360 -2.299 -5.902 1.00 13.99 282 GLU A C 1
ATOM 2254 O O . GLU A 1 285 ? -74.948 -1.649 -6.777 1.00 14.64 282 GLU A O 1
ATOM 2260 N N . PRO A 1 286 ? -74.886 -3.409 -5.340 1.00 14.22 283 PRO A N 1
ATOM 2261 C CA . PRO A 1 286 ? -74.199 -4.393 -4.497 1.00 13.92 283 PRO A CA 1
ATOM 2262 C C . PRO A 1 286 ? -72.993 -4.993 -5.240 1.00 13.64 283 PRO A C 1
ATOM 2263 O O . PRO A 1 286 ? -72.889 -4.855 -6.468 1.00 13.98 283 PRO A O 1
ATOM 2267 N N . PRO A 1 287 ? -72.107 -5.699 -4.535 1.00 13.81 284 PRO A N 1
ATOM 2268 C CA . PRO A 1 287 ? -70.954 -6.312 -5.198 1.00 13.53 284 PRO A CA 1
ATOM 2269 C C . PRO A 1 287 ? -71.349 -7.088 -6.445 1.00 13.41 284 PRO A C 1
ATOM 2270 O O . PRO A 1 287 ? -72.273 -7.919 -6.399 1.00 13.75 284 PRO A O 1
ATOM 2274 N N . GLY A 1 288 ? -70.671 -6.803 -7.551 1.00 13.10 285 GLY A N 1
ATOM 2275 C CA . GLY A 1 288 ? -71.004 -7.383 -8.853 1.00 13.03 285 GLY A CA 1
ATOM 2276 C C . GLY A 1 288 ? -71.751 -6.432 -9.772 1.00 13.49 285 GLY A C 1
ATOM 2277 O O . GLY A 1 288 ? -71.647 -6.548 -11.010 1.00 14.05 285 GLY A O 1
ATOM 2278 N N . ASN A 1 289 ? -72.486 -5.479 -9.188 1.00 13.12 286 ASN A N 1
ATOM 2279 C CA . ASN A 1 289 ? -73.320 -4.536 -9.961 1.00 12.61 286 ASN A CA 1
ATOM 2280 C C . ASN A 1 289 ? -72.474 -3.323 -10.338 1.00 12.19 286 ASN A C 1
ATOM 2281 O O . ASN A 1 289 ? -72.653 -2.219 -9.811 1.00 12.81 286 ASN A O 1
ATOM 2286 N N . TYR A 1 290 ? -71.500 -3.555 -11.216 1.00 12.18 287 TYR A N 1
ATOM 2287 C CA . TYR A 1 290 ? -70.463 -2.567 -11.507 1.00 11.79 287 TYR A CA 1
ATOM 2288 C C . TYR A 1 290 ? -70.908 -1.600 -12.626 1.00 11.70 287 TYR A C 1
ATOM 2289 O O . TYR A 1 290 ? -71.925 -1.802 -13.293 1.00 12.51 287 TYR A O 1
ATOM 2298 N N . ASP A 1 291 ? -70.135 -0.543 -12.802 1.00 10.58 288 ASP A N 1
ATOM 2299 C CA . ASP A 1 291 ? -70.445 0.514 -13.759 1.00 10.54 288 ASP A CA 1
ATOM 2300 C C . ASP A 1 291 ? -70.262 0.055 -15.198 1.00 10.96 288 ASP A C 1
ATOM 2301 O O . ASP A 1 291 ? -69.161 -0.323 -15.602 1.00 10.88 288 ASP A O 1
ATOM 2306 N N A ARG A 1 292 ? -71.363 0.128 -15.942 0.50 11.04 289 ARG A N 1
ATOM 2307 N N B ARG A 1 292 ? -71.323 0.057 -15.999 0.50 11.16 289 ARG A N 1
ATOM 2308 C CA A ARG A 1 292 ? -71.398 -0.236 -17.352 0.50 11.88 289 ARG A CA 1
ATOM 2309 C CA B ARG A 1 292 ? -71.142 -0.406 -17.384 0.50 11.95 289 ARG A CA 1
ATOM 2310 C C A ARG A 1 292 ? -70.443 0.565 -18.244 0.50 11.35 289 ARG A C 1
ATOM 2311 C C B ARG A 1 292 ? -70.316 0.536 -18.261 0.50 11.43 289 ARG A C 1
ATOM 2312 O O A ARG A 1 292 ? -70.052 0.077 -19.305 0.50 11.99 289 ARG A O 1
ATOM 2313 O O B ARG A 1 292 ? -69.894 0.134 -19.347 0.50 11.76 289 ARG A O 1
ATOM 2328 N N . VAL A 1 293 ? -70.038 1.766 -17.814 1.00 10.79 290 VAL A N 1
ATOM 2329 C CA . VAL A 1 293 ? -69.048 2.564 -18.577 1.00 10.66 290 VAL A CA 1
ATOM 2330 C C . VAL A 1 293 ? -67.764 1.739 -18.727 1.00 10.10 290 VAL A C 1
ATOM 2331 O O . VAL A 1 293 ? -67.073 1.833 -19.748 1.00 10.53 290 VAL A O 1
ATOM 2335 N N . LEU A 1 294 ? -67.460 0.905 -17.721 1.00 9.71 291 LEU A N 1
ATOM 2336 C CA . LEU A 1 294 ? -66.231 0.119 -17.754 1.00 10.11 291 LEU A CA 1
ATOM 2337 C C . LEU A 1 294 ? -66.272 -1.027 -18.766 1.00 10.84 291 LEU A C 1
ATOM 2338 O O . LEU A 1 294 ? -65.211 -1.534 -19.120 1.00 12.13 291 LEU A O 1
ATOM 2343 N N . ASP A 1 295 ? -67.456 -1.388 -19.279 1.00 11.09 292 ASP A N 1
ATOM 2344 C CA . ASP A 1 295 ? -67.530 -2.349 -20.379 1.00 11.27 292 ASP A CA 1
ATOM 2345 C C . ASP A 1 295 ? -67.032 -1.746 -21.705 1.00 11.70 292 ASP A C 1
ATOM 2346 O O . ASP A 1 295 ? -66.832 -2.472 -22.684 1.00 13.53 292 ASP A O 1
ATOM 2351 N N . PHE A 1 296 ? -66.799 -0.433 -21.718 1.00 10.92 293 PHE A N 1
ATOM 2352 C CA . PHE A 1 296 ? -66.393 0.304 -22.943 1.00 10.87 293 PHE A CA 1
ATOM 2353 C C . PHE A 1 296 ? -65.168 1.161 -22.703 1.00 10.60 293 PHE A C 1
ATOM 2354 O O . PHE A 1 296 ? -64.775 1.899 -23.586 1.00 11.39 293 PHE A O 1
ATOM 2362 N N . SER A 1 297 ? -64.566 1.042 -21.524 1.00 10.76 294 SER A N 1
ATOM 2363 C CA . SER A 1 297 ? -63.512 1.970 -21.110 1.00 10.65 294 SER A CA 1
ATOM 2364 C C . SER A 1 297 ? -62.554 1.222 -20.212 1.00 11.22 294 SER A C 1
ATOM 2365 O O . SER A 1 297 ? -62.987 0.630 -19.208 1.00 12.69 294 SER A O 1
ATOM 2368 N N . THR A 1 298 ? -61.274 1.252 -20.558 1.00 10.48 295 THR A N 1
ATOM 2369 C CA . THR A 1 298 ? -60.260 0.496 -19.816 1.00 11.27 295 THR A CA 1
ATOM 2370 C C . THR A 1 298 ? -59.244 1.455 -19.226 1.00 10.34 295 THR A C 1
ATOM 2371 O O . THR A 1 298 ? -58.659 2.246 -19.971 1.00 11.11 295 THR A O 1
ATOM 2375 N N . ALA A 1 299 ? -59.017 1.374 -17.907 1.00 11.16 296 ALA A N 1
ATOM 2376 C CA . ALA A 1 299 ? -58.048 2.259 -17.250 1.00 11.33 296 ALA A CA 1
ATOM 2377 C C . ALA A 1 299 ? -56.633 1.718 -17.466 1.00 11.71 296 ALA A C 1
ATOM 2378 O O . ALA A 1 299 ? -56.320 0.583 -17.044 1.00 13.66 296 ALA A O 1
ATOM 2380 N N . ALA A 1 300 ? -55.779 2.535 -18.087 1.00 11.74 297 ALA A N 1
ATOM 2381 C CA . ALA A 1 300 ? -54.384 2.167 -18.335 1.00 11.93 297 ALA A CA 1
ATOM 2382 C C . ALA A 1 300 ? -53.456 2.636 -17.226 1.00 11.76 297 ALA A C 1
ATOM 2383 O O . ALA A 1 300 ? -52.341 2.119 -17.084 1.00 13.91 297 ALA A O 1
ATOM 2385 N N . THR A 1 301 ? -53.889 3.650 -16.475 1.00 10.90 298 THR A N 1
ATOM 2386 C CA . THR A 1 301 ? -53.086 4.196 -15.374 1.00 10.41 298 THR A CA 1
ATOM 2387 C C . THR A 1 301 ? -53.992 4.419 -14.176 1.00 10.70 298 THR A C 1
ATOM 2388 O O . THR A 1 301 ? -55.233 4.446 -14.310 1.00 10.57 298 THR A O 1
ATOM 2392 N N . GLY A 1 302 ? -53.369 4.589 -13.011 1.00 10.07 299 GLY A N 1
ATOM 2393 C CA . GLY A 1 302 ? -54.102 4.973 -11.795 1.00 10.74 299 GLY A CA 1
ATOM 2394 C C . GLY A 1 302 ? -53.097 5.478 -10.796 1.00 10.43 299 GLY A C 1
ATOM 2395 O O . GLY A 1 302 ? -52.241 4.718 -10.350 1.00 11.21 299 GLY A O 1
ATOM 2396 N N . THR A 1 303 ? -53.179 6.757 -1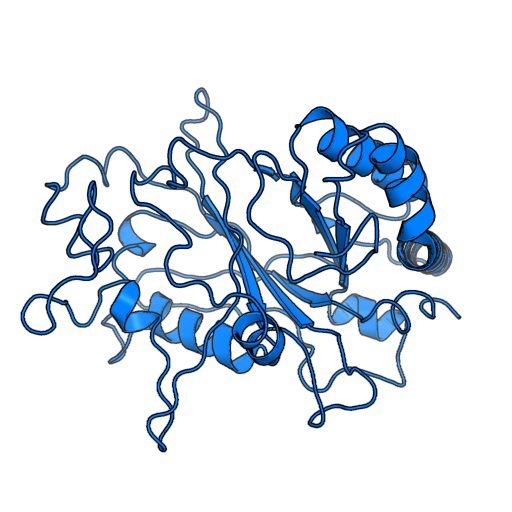0.432 1.00 10.42 300 THR A N 1
ATOM 2397 C CA . THR A 1 303 ? -52.157 7.330 -9.560 1.00 10.24 300 THR A CA 1
ATOM 2398 C C . THR A 1 303 ? -52.783 8.418 -8.706 1.00 10.08 300 THR A C 1
ATOM 2399 O O . THR A 1 303 ? -53.640 9.178 -9.192 1.00 10.63 300 THR A O 1
ATOM 2403 N N . LEU A 1 304 ? -52.392 8.443 -7.436 1.00 10.11 301 LEU A N 1
ATOM 2404 C CA . LEU A 1 304 ? -52.916 9.401 -6.455 1.00 9.70 301 LEU A CA 1
ATOM 2405 C C . LEU A 1 304 ? -51.795 10.359 -6.078 1.00 10.27 301 LEU A C 1
ATOM 2406 O O . LEU A 1 304 ? -50.636 9.923 -5.899 1.00 11.18 301 LEU A O 1
ATOM 2411 N N . PHE A 1 305 ? -52.125 11.652 -6.002 1.00 10.23 302 PHE A N 1
ATOM 2412 C CA . PHE A 1 305 ? -51.152 12.664 -5.589 1.00 10.42 302 PHE A CA 1
ATOM 2413 C C . PHE A 1 305 ? -51.749 13.587 -4.562 1.00 10.23 302 PHE A C 1
ATOM 2414 O O . PHE A 1 305 ? -52.957 13.835 -4.582 1.00 10.78 302 PHE A O 1
ATOM 2422 N N . PHE A 1 306 ? -50.892 14.092 -3.678 1.00 10.93 303 PHE A N 1
ATOM 2423 C CA . PHE A 1 306 ? -51.252 15.216 -2.840 1.00 11.07 303 PHE A CA 1
ATOM 2424 C C . PHE A 1 306 ? -50.952 16.514 -3.572 1.00 10.76 303 PHE A C 1
ATOM 2425 O O . PHE A 1 306 ? -49.843 16.703 -4.103 1.00 11.79 303 PHE A O 1
ATOM 2433 N N . VAL A 1 307 ? -51.916 17.426 -3.555 1.00 11.00 304 VAL A N 1
ATOM 2434 C CA . VAL A 1 307 ? -51.741 18.778 -4.114 1.00 11.07 304 VAL A CA 1
ATOM 2435 C C . VAL A 1 307 ? -51.518 19.744 -2.944 1.00 11.95 304 VAL A C 1
ATOM 2436 O O . VAL A 1 307 ? -52.475 20.105 -2.253 1.00 11.86 304 VAL A O 1
ATOM 2440 N N . PRO A 1 308 ? -50.263 20.171 -2.719 1.00 12.24 305 PRO A N 1
ATOM 2441 C CA . PRO A 1 308 ? -50.024 21.072 -1.581 1.00 12.57 305 PRO A CA 1
ATOM 2442 C C . PRO A 1 308 ? -50.615 22.442 -1.859 1.00 13.25 305 PRO A C 1
ATOM 2443 O O . PRO A 1 308 ? -50.710 22.853 -3.024 1.00 13.57 305 PRO A O 1
ATOM 2447 N N . SER A 1 309 ? -51.009 23.168 -0.813 1.00 13.39 306 SER A N 1
ATOM 2448 C CA . SER A 1 309 ? -51.291 24.593 -0.976 1.00 14.24 306 SER A CA 1
ATOM 2449 C C . SER A 1 309 ? -50.048 25.291 -1.513 1.00 15.32 306 SER A C 1
ATOM 2450 O O . SER A 1 309 ? -48.938 24.746 -1.457 1.00 15.00 306 SER A O 1
ATOM 2453 N N A ARG A 1 310 ? -50.218 26.505 -2.027 0.50 16.36 307 ARG A N 1
ATOM 2454 N N B ARG A 1 310 ? -50.227 26.506 -2.030 0.50 16.15 307 ARG A N 1
ATOM 2455 C CA A ARG A 1 310 ? -49.051 27.257 -2.469 0.50 17.70 307 ARG A CA 1
ATOM 2456 C CA B ARG A 1 310 ? -49.080 27.296 -2.466 0.50 17.35 307 ARG A CA 1
ATOM 2457 C C A ARG A 1 310 ? -47.987 27.425 -1.386 0.50 18.14 307 ARG A C 1
ATOM 2458 C C B ARG A 1 310 ? -48.000 27.422 -1.392 0.50 17.93 307 ARG A C 1
ATOM 2459 O O A ARG A 1 310 ? -46.796 27.285 -1.660 0.50 17.95 307 ARG A O 1
ATOM 2460 O O B ARG A 1 310 ? -46.813 27.258 -1.676 0.50 17.79 307 ARG A O 1
ATOM 2475 N N . ASP A 1 311 ? -48.413 27.722 -0.160 1.00 18.29 308 ASP A N 1
ATOM 2476 C CA . ASP A 1 311 ? -47.457 27.920 0.939 1.00 19.61 308 ASP A CA 1
ATOM 2477 C C . ASP A 1 311 ? -46.661 26.643 1.180 1.00 18.64 308 ASP A C 1
ATOM 2478 O O . ASP A 1 311 ? -45.436 26.665 1.344 1.00 19.92 308 ASP A O 1
ATOM 2483 N N . VAL A 1 312 ? -47.350 25.510 1.191 1.00 16.76 309 VAL A N 1
ATOM 2484 C CA . VAL A 1 312 ? -46.651 24.254 1.450 1.00 16.49 309 VAL A CA 1
ATOM 2485 C C . VAL A 1 312 ? -45.740 23.904 0.265 1.00 16.15 309 VAL A C 1
ATOM 2486 O O . VAL A 1 312 ? -44.595 23.473 0.447 1.00 17.31 309 VAL A O 1
ATOM 2490 N N . LEU A 1 313 ? -46.232 24.117 -0.961 1.00 15.67 310 LEU A N 1
ATOM 2491 C CA . LEU A 1 313 ? -45.422 23.841 -2.152 1.00 15.60 310 LEU A CA 1
ATOM 2492 C C . LEU A 1 313 ? -44.121 24.660 -2.144 1.00 16.64 310 LEU A C 1
ATOM 2493 O O . LEU A 1 313 ? -43.028 24.136 -2.416 1.00 17.26 310 LEU A O 1
ATOM 2498 N N . GLU A 1 314 ? -44.239 25.941 -1.807 1.00 18.08 311 GLU A N 1
ATOM 2499 C CA . GLU A 1 314 ? -43.082 26.829 -1.808 1.00 20.35 311 GLU A CA 1
ATOM 2500 C C . GLU A 1 314 ? -42.001 26.399 -0.830 1.00 21.19 311 GLU A C 1
ATOM 2501 O O . GLU A 1 314 ? -40.813 26.668 -1.061 1.00 21.86 311 GLU A O 1
ATOM 2507 N N A SER A 1 315 ? -42.437 25.726 0.239 0.50 21.17 312 SER A N 1
ATOM 2508 N N B SER A 1 315 ? -42.386 25.733 0.251 0.50 21.56 312 SER A N 1
ATOM 2509 C CA A SER A 1 315 ? -41.583 25.231 1.327 0.50 22.12 312 SER A CA 1
ATOM 2510 C CA B SER A 1 315 ? -41.408 25.311 1.253 0.50 22.83 312 SER A CA 1
ATOM 2511 C C A SER A 1 315 ? -40.805 23.955 0.994 0.50 22.41 312 SER A C 1
ATOM 2512 C C B SER A 1 315 ? -40.810 23.921 1.021 0.50 22.77 312 SER A C 1
ATOM 2513 O O A SER A 1 315 ? -39.835 23.620 1.685 0.50 22.87 312 SER A O 1
ATOM 2514 O O B SER A 1 315 ? -39.968 23.470 1.809 0.50 23.19 312 SER A O 1
ATOM 2519 N N . LEU A 1 316 ? -41.229 23.231 -0.039 1.00 22.78 313 LEU A N 1
ATOM 2520 C CA . LEU A 1 316 ? -40.652 21.904 -0.328 1.00 24.36 313 LEU A CA 1
ATOM 2521 C C . LEU A 1 316 ? -39.190 21.956 -0.696 1.00 27.03 313 LEU A C 1
ATOM 2522 O O . LEU A 1 316 ? -38.765 22.811 -1.462 1.00 28.24 313 LEU A O 1
ATOM 2527 N N . GLY A 1 317 ? -38.433 21.035 -0.097 1.00 29.86 314 GLY A N 1
ATOM 2528 C CA . GLY A 1 317 ? -36.994 20.956 -0.268 1.00 32.79 314 GLY A CA 1
ATOM 2529 C C . GLY A 1 317 ? -36.222 21.721 0.792 1.00 34.38 314 GLY A C 1
ATOM 2530 O O . GLY A 1 317 ? -34.994 21.601 0.855 1.00 35.45 314 GLY A O 1
ATOM 2531 N N . ASP A 1 318 ? -36.919 22.522 1.607 1.00 35.81 315 ASP A N 1
ATOM 2532 C CA . ASP A 1 318 ? -36.255 23.325 2.653 1.00 37.28 315 ASP A CA 1
ATOM 2533 C C . ASP A 1 318 ? -35.846 22.452 3.845 1.00 37.98 315 ASP A C 1
ATOM 2534 O O . ASP A 1 318 ? -36.385 21.350 4.041 1.00 38.98 315 ASP A O 1
#

Radius of gyration: 19.08 Å; Cα contacts (8 Å, |Δi|>4): 715; chains: 1; bounding box: 59×48×46 Å

Secondary structure (DSSP, 8-state):
--SS-TT-TTPPP-SEEEEEEEEE-SSHHHHHHHHHHHHTTHHHHHHHHTTSTT---EEEEEE-HHHHHHH-TT---TT--PPPPEE-SS-EE-----SEEEEEEESSHHHHHHHHHHHHHHHGGGEEEEEEEEEE-BTTTB-TTSSB-STT---HHHHHHHHS--TTSGGGTT-EEEEEEEEEE-HHHHTTS-HHHHHHHHTB-TTT--BPPGGG--TTSHHHHT-EE-TTS-EE--EE--EEEEETTTTEEEEEEEEEESSHHHHHHHHHHHHHTTTTT---GGGGSEEE---EEEEE--HHHHHHTT-

InterPro domains:
  IPR006314 Dyp-type peroxidase [PS51404] (7-313)
  IPR006314 Dyp-type peroxidase [PTHR30521] (59-312)
  IPR006314 Dyp-type peroxidase [TIGR01413] (11-308)
  IPR011008 Dimeric alpha-beta barrel [SSF54909] (9-313)
  IPR048327 Dyp-type peroxidase, N-terminal domain [PF04261] (12-141)
  IPR048328 Dyp-type peroxidase, C-terminal domain [PF20628] (144-308)